Protein AF-A0A7W0J897-F1 (afdb_monomer)

Nearest PDB structures (foldseek):
  2w7y-assembly2_B  TM=5.964E-01  e=3.657E-03  Streptococcus pneumoniae SP3-BS71
  6m3s-assembly1_B  TM=3.929E-01  e=1.971E+00  Xanthomonas campestris
  8grg-assembly1_B  TM=3.268E-01  e=3.260E+00  Homo sapiens
  1x0l-assembly1_B-2  TM=2.141E-01  e=5.128E+00  Thermus thermophilus

Foldseek 3Di:
DQPLVVVLVLQLDQQRCVVVVCSVLGHAAEAEADLVQEVQRLQVLVLSLCSVVVHQEDDDLCSLPVDPVSLVSSLSVLVSHPDHHNYQLVVLVCCLPPNSVHHPYYGHDPLSLLLCQVSNCVPPRGAADDDGLADDDDDDDDDDDDDPPQDPVNSVVSVVVVCVCLDPVNQVCCFLNRNDDHPPPVDQQCDPSGSCVVCVVRPRHSDPPNRHYHDDDDPVNSVSSVVSCVVSNDD

Mean predicted aligned error: 3.57 Å

pLDDT: mean 95.47, std 4.72, range [50.53, 98.69]

Sequence (235 aa):
RSMWRDLHDVLVNPQGWAIYSQPDWGYVKFGHTDPLKSNSGFMTILLMTYGYFQTNDGLTSSDILSNAAFQQWFLEMERTISRFEHSTGPLMDKMITYGPSTYDLITVYESTAIEQAENAVGRYGELRVYYPPSLLWSDHPFCIVNADWVSEDQRKASQIFIDYLTSKPAQELALFKYGYRPVDTSIQLDQAGSPFDKYASTGILADLGKIPEVEIPSGSVLNALREFWSRNVNR

Structure (mmCIF, N/CA/C/O backbone):
data_AF-A0A7W0J897-F1
#
_entry.id   AF-A0A7W0J897-F1
#
loop_
_atom_site.group_PDB
_atom_site.id
_atom_site.type_symbol
_atom_site.label_atom_id
_atom_site.label_alt_id
_atom_site.label_comp_id
_atom_site.label_asym_id
_atom_site.label_entity_id
_atom_site.label_seq_id
_atom_site.pdbx_PDB_ins_code
_atom_site.Cartn_x
_atom_site.Cartn_y
_atom_site.Cartn_z
_atom_site.occupancy
_atom_site.B_iso_or_equiv
_atom_site.auth_seq_id
_atom_site.auth_comp_id
_atom_site.auth_asym_id
_atom_site.auth_atom_id
_atom_site.pdbx_PDB_model_num
ATOM 1 N N . ARG A 1 1 ? 12.348 -16.491 -3.599 1.00 50.53 1 ARG A N 1
ATOM 2 C CA . ARG A 1 1 ? 12.375 -15.430 -4.635 1.00 50.53 1 ARG A CA 1
ATOM 3 C C . ARG A 1 1 ? 11.669 -14.227 -4.025 1.00 50.53 1 ARG A C 1
ATOM 5 O O . ARG A 1 1 ? 10.555 -14.432 -3.559 1.00 50.53 1 ARG A O 1
ATOM 12 N N . SER A 1 2 ? 12.317 -13.069 -3.860 1.00 80.69 2 SER A N 1
ATOM 13 C CA . SER A 1 2 ? 11.668 -11.917 -3.215 1.00 80.69 2 SER A CA 1
ATOM 14 C C . SER A 1 2 ? 11.134 -10.969 -4.285 1.00 80.69 2 SER A C 1
ATOM 16 O O . SER A 1 2 ? 11.908 -10.412 -5.058 1.00 80.69 2 SER A O 1
ATOM 18 N N . MET A 1 3 ? 9.808 -10.794 -4.323 1.00 93.81 3 MET A N 1
ATOM 19 C CA . MET A 1 3 ? 9.118 -9.960 -5.317 1.00 93.81 3 MET A CA 1
ATOM 20 C C . MET A 1 3 ? 9.754 -8.577 -5.481 1.00 93.81 3 MET A C 1
ATOM 22 O O . MET A 1 3 ? 9.892 -8.108 -6.599 1.00 93.81 3 MET A O 1
ATOM 26 N N . TRP A 1 4 ? 10.179 -7.939 -4.390 1.00 96.12 4 TRP A N 1
ATOM 27 C CA . TRP A 1 4 ? 10.816 -6.624 -4.447 1.00 96.12 4 TRP A CA 1
ATOM 28 C C . TRP A 1 4 ? 12.145 -6.626 -5.210 1.00 96.12 4 TRP A C 1
ATOM 30 O O . TRP A 1 4 ? 12.429 -5.675 -5.931 1.00 96.12 4 TRP A O 1
ATOM 40 N N . ARG A 1 5 ? 12.948 -7.693 -5.098 1.00 94.38 5 ARG A N 1
ATOM 41 C CA . ARG A 1 5 ? 14.190 -7.825 -5.876 1.00 94.38 5 ARG A CA 1
ATOM 42 C C . ARG A 1 5 ? 13.885 -8.097 -7.345 1.00 94.38 5 ARG A C 1
ATOM 44 O O . ARG A 1 5 ? 14.463 -7.437 -8.193 1.00 94.38 5 ARG A O 1
ATOM 51 N N . ASP A 1 6 ? 12.927 -8.981 -7.630 1.00 94.00 6 ASP A N 1
ATOM 52 C CA . ASP A 1 6 ? 12.492 -9.229 -9.010 1.00 94.00 6 ASP A CA 1
ATOM 53 C C . ASP A 1 6 ? 11.941 -7.932 -9.652 1.00 94.00 6 ASP A C 1
ATOM 55 O O . ASP A 1 6 ? 12.274 -7.614 -10.789 1.00 94.00 6 ASP A O 1
ATOM 59 N N . LEU A 1 7 ? 11.155 -7.138 -8.912 1.00 95.88 7 LEU A N 1
ATOM 60 C CA . LEU A 1 7 ? 10.639 -5.846 -9.373 1.00 95.88 7 LEU A CA 1
ATOM 61 C C . LEU A 1 7 ? 11.771 -4.836 -9.605 1.00 95.88 7 LEU A C 1
ATOM 63 O O . LEU A 1 7 ? 11.777 -4.169 -10.634 1.00 95.88 7 LEU A O 1
ATOM 67 N N . HIS A 1 8 ? 12.738 -4.743 -8.688 1.00 97.38 8 HIS A N 1
ATOM 68 C CA . HIS A 1 8 ? 13.926 -3.905 -8.865 1.00 97.38 8 HIS A CA 1
ATOM 69 C C . HIS A 1 8 ? 14.658 -4.244 -10.160 1.00 97.38 8 HIS A C 1
ATOM 71 O O . HIS A 1 8 ? 14.881 -3.355 -10.979 1.00 97.38 8 HIS A O 1
ATOM 77 N N . ASP A 1 9 ? 14.981 -5.522 -10.363 1.00 95.69 9 ASP A N 1
ATOM 78 C CA . ASP A 1 9 ? 15.774 -5.978 -11.503 1.00 95.69 9 ASP A CA 1
ATOM 79 C C . ASP A 1 9 ? 15.100 -5.628 -12.832 1.00 95.69 9 ASP A C 1
ATOM 81 O O . ASP A 1 9 ? 15.774 -5.266 -13.793 1.00 95.69 9 ASP A O 1
ATOM 85 N N . VAL A 1 10 ? 13.768 -5.678 -12.878 1.00 95.88 10 VAL A N 1
ATOM 86 C CA . VAL A 1 10 ? 12.983 -5.283 -14.051 1.00 95.88 10 VAL A CA 1
ATOM 87 C C . VAL A 1 10 ? 12.939 -3.762 -14.228 1.00 95.88 10 VAL A C 1
ATOM 89 O O . VAL A 1 10 ? 13.080 -3.281 -15.351 1.00 95.88 10 VAL A O 1
ATOM 92 N N . LEU A 1 11 ? 12.763 -3.000 -13.145 1.00 97.00 11 LEU A N 1
ATOM 93 C CA . LEU A 1 11 ? 12.670 -1.536 -13.192 1.00 97.00 11 LEU A CA 1
ATOM 94 C C . LEU A 1 11 ? 13.976 -0.870 -13.633 1.00 97.00 11 LEU A C 1
ATOM 96 O O . LEU A 1 11 ? 13.942 0.130 -14.347 1.00 97.00 11 LEU A O 1
ATOM 100 N N . VAL A 1 12 ? 15.124 -1.417 -13.226 1.00 97.12 12 VAL A N 1
ATOM 101 C CA . VAL A 1 12 ? 16.444 -0.857 -13.565 1.00 97.12 12 VAL A CA 1
ATOM 102 C C . VAL A 1 12 ? 16.995 -1.384 -14.891 1.00 97.12 12 VAL A C 1
ATOM 104 O O . VAL A 1 12 ? 18.021 -0.898 -15.371 1.00 97.12 12 VAL A O 1
ATOM 107 N N . ASN A 1 13 ? 16.339 -2.374 -15.504 1.00 97.06 13 ASN A N 1
ATOM 108 C CA . ASN A 1 13 ? 16.788 -2.939 -16.767 1.00 97.06 13 ASN A CA 1
ATOM 109 C C . ASN A 1 13 ? 16.422 -2.009 -17.941 1.00 97.06 13 ASN A C 1
ATOM 111 O O . ASN A 1 13 ? 15.237 -1.777 -18.193 1.00 97.06 13 ASN A O 1
ATOM 115 N N . PRO A 1 14 ? 17.402 -1.534 -18.736 1.00 95.56 14 PRO A N 1
ATOM 116 C CA . PRO A 1 14 ? 17.133 -0.647 -19.867 1.00 95.56 14 PRO A CA 1
ATOM 117 C C . PRO A 1 14 ? 16.322 -1.307 -20.994 1.00 95.56 14 PRO A C 1
ATOM 119 O O . PRO A 1 14 ? 15.811 -0.613 -21.866 1.00 95.56 14 PRO A O 1
ATOM 122 N N . GLN A 1 15 ? 16.200 -2.635 -21.008 1.00 96.38 15 GLN A N 1
ATOM 123 C CA . GLN A 1 15 ? 15.339 -3.350 -21.949 1.00 96.38 15 GLN A CA 1
ATOM 124 C C . GLN A 1 15 ? 13.866 -3.365 -21.507 1.00 96.38 15 GLN A C 1
ATOM 126 O O . GLN A 1 15 ? 13.004 -3.665 -22.332 1.00 96.38 15 GLN A O 1
ATOM 131 N N . GLY A 1 16 ? 13.557 -3.041 -20.244 1.00 95.56 16 GLY A N 1
ATOM 132 C CA . GLY A 1 16 ? 12.189 -2.972 -19.726 1.00 95.56 16 GLY A CA 1
ATOM 133 C C . GLY A 1 16 ? 11.365 -4.219 -20.052 1.00 95.56 16 GLY A C 1
ATOM 134 O O . GLY A 1 16 ? 11.826 -5.348 -19.892 1.00 95.56 16 GLY A O 1
ATOM 135 N N . TRP A 1 17 ? 10.160 -4.018 -20.585 1.00 96.69 17 TRP A N 1
ATOM 136 C CA . TRP A 1 17 ? 9.252 -5.093 -20.994 1.00 96.69 17 TRP A CA 1
ATOM 137 C C . TRP A 1 17 ? 9.762 -5.962 -22.162 1.00 96.69 17 TRP A C 1
ATOM 139 O O . TRP A 1 17 ? 9.246 -7.063 -22.377 1.00 96.69 17 TRP A O 1
ATOM 149 N N . ALA A 1 18 ? 10.813 -5.554 -22.886 1.00 96.94 18 ALA A N 1
ATOM 150 C CA . ALA A 1 18 ? 11.380 -6.356 -23.974 1.00 96.94 18 ALA A CA 1
ATOM 151 C C . ALA A 1 18 ? 11.954 -7.698 -23.486 1.00 96.94 18 ALA A C 1
ATOM 153 O O . ALA A 1 18 ? 11.904 -8.682 -24.225 1.00 96.94 18 ALA A O 1
ATOM 154 N N . ILE A 1 19 ? 12.419 -7.781 -22.232 1.00 95.94 19 ILE A N 1
ATOM 155 C CA . ILE A 1 19 ? 12.897 -9.046 -21.641 1.00 95.94 19 ILE A CA 1
ATOM 156 C C . ILE A 1 19 ? 11.774 -10.085 -21.489 1.00 95.94 19 ILE A C 1
ATOM 158 O O . ILE A 1 19 ? 12.044 -11.278 -21.367 1.00 95.94 19 ILE A O 1
ATOM 162 N N . TYR A 1 20 ? 10.517 -9.636 -21.542 1.00 95.06 20 TYR A N 1
ATOM 163 C CA . TYR A 1 20 ? 9.310 -10.458 -21.499 1.00 95.06 20 TYR A CA 1
ATOM 164 C C . TYR A 1 20 ? 8.613 -10.549 -22.860 1.00 95.06 20 TYR A C 1
ATOM 166 O O . TYR A 1 20 ? 7.423 -10.842 -22.930 1.00 95.06 20 TYR A O 1
ATOM 174 N N . SER A 1 21 ? 9.347 -10.326 -23.956 1.00 96.12 21 SER A N 1
ATOM 175 C CA . SER A 1 21 ? 8.811 -10.346 -25.327 1.00 96.12 21 SER A CA 1
ATOM 176 C C . SER A 1 21 ? 7.717 -9.299 -25.586 1.00 96.12 21 SER A C 1
ATOM 178 O O . SER A 1 21 ? 6.877 -9.495 -26.459 1.00 96.12 21 SER A O 1
ATOM 180 N N . GLN A 1 22 ? 7.741 -8.180 -24.851 1.00 96.19 22 GLN A N 1
ATOM 181 C CA . GLN A 1 22 ? 6.828 -7.041 -25.022 1.00 96.19 22 GLN A CA 1
ATOM 182 C C . GLN A 1 22 ? 7.610 -5.733 -25.271 1.00 96.19 22 GLN A C 1
ATOM 184 O O . GLN A 1 22 ? 7.520 -4.793 -24.480 1.00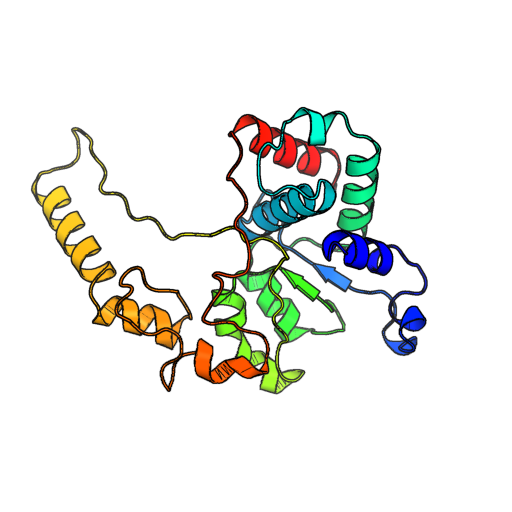 96.19 22 GLN A O 1
ATOM 189 N N . PRO A 1 23 ? 8.431 -5.643 -26.336 1.00 94.62 23 PRO A N 1
ATOM 190 C CA . PRO A 1 23 ? 9.300 -4.482 -26.560 1.00 94.62 23 PRO A CA 1
ATOM 191 C C . PRO A 1 23 ? 8.531 -3.166 -26.750 1.00 94.62 23 PRO A C 1
ATOM 193 O O . PRO A 1 23 ? 9.009 -2.115 -26.327 1.00 94.62 23 PRO A O 1
ATOM 196 N N . ASP A 1 24 ? 7.322 -3.222 -27.313 1.00 94.50 24 ASP A N 1
ATOM 197 C CA . ASP A 1 24 ? 6.510 -2.035 -27.609 1.00 94.50 24 ASP A CA 1
ATOM 198 C C . ASP A 1 24 ? 5.948 -1.348 -26.350 1.00 94.50 24 ASP A C 1
ATOM 200 O O . ASP A 1 24 ? 5.469 -0.218 -26.421 1.00 94.50 24 ASP A O 1
ATOM 204 N N . TRP A 1 25 ? 6.011 -2.000 -25.183 1.00 94.12 25 TRP A N 1
ATOM 205 C CA . TRP A 1 25 ? 5.540 -1.432 -23.912 1.00 94.12 25 TRP A CA 1
ATOM 206 C C . TRP A 1 25 ? 6.584 -0.519 -23.246 1.00 94.12 25 TRP A C 1
ATOM 208 O O . TRP A 1 25 ? 6.251 0.245 -22.334 1.00 94.12 25 TRP A O 1
ATOM 218 N N . GLY A 1 26 ? 7.836 -0.560 -23.717 1.00 94.88 26 GLY A N 1
ATOM 219 C CA . GLY A 1 26 ? 8.934 0.265 -23.220 1.00 94.88 26 GLY A CA 1
ATOM 220 C C . GLY A 1 26 ? 9.423 -0.132 -21.823 1.00 94.88 26 GLY A C 1
ATOM 221 O O . GLY A 1 26 ? 9.438 -1.307 -21.452 1.00 94.88 26 GLY A O 1
ATOM 222 N N . TYR A 1 27 ? 9.866 0.861 -21.049 1.00 95.50 27 TYR A N 1
ATOM 223 C CA . TYR A 1 27 ? 10.290 0.664 -19.661 1.00 95.50 27 TYR A CA 1
ATOM 224 C C . TYR A 1 27 ? 9.108 0.297 -18.760 1.00 95.50 27 TYR A C 1
ATOM 226 O O . TYR A 1 27 ? 7.979 0.735 -18.998 1.00 95.50 27 TYR A O 1
ATOM 234 N N . VAL A 1 28 ? 9.391 -0.459 -17.697 1.00 96.94 28 VAL A N 1
ATOM 235 C CA . VAL A 1 28 ? 8.398 -0.773 -16.666 1.00 96.94 28 VAL A CA 1
ATOM 236 C C . VAL A 1 28 ? 8.191 0.444 -15.771 1.00 96.94 28 VAL A C 1
ATOM 238 O O . VAL A 1 28 ? 9.153 1.025 -15.272 1.00 96.94 28 VAL A O 1
ATOM 241 N N . LYS A 1 29 ? 6.934 0.846 -15.579 1.00 96.75 29 LYS A N 1
ATOM 242 C CA . LYS A 1 29 ? 6.567 2.053 -14.826 1.00 96.75 29 LYS A CA 1
ATOM 243 C C . LYS A 1 29 ? 5.939 1.666 -13.494 1.00 96.75 29 LYS A C 1
ATOM 245 O O . LYS A 1 29 ? 4.780 1.257 -13.440 1.00 96.75 29 LYS A O 1
ATOM 250 N N . PHE A 1 30 ? 6.701 1.818 -12.421 1.00 97.50 30 PHE A N 1
ATOM 251 C CA . PHE A 1 30 ? 6.221 1.636 -11.056 1.00 97.50 30 PHE A CA 1
ATOM 252 C C . PHE A 1 30 ? 5.924 2.984 -10.388 1.00 97.50 30 PHE A C 1
ATOM 254 O O . PHE A 1 30 ? 6.548 3.997 -10.713 1.00 97.50 30 PHE A O 1
ATOM 261 N N . GLY A 1 31 ? 4.976 3.007 -9.453 1.00 97.56 31 GLY A N 1
ATOM 262 C CA . GLY A 1 31 ? 4.683 4.191 -8.655 1.00 97.56 31 GLY A CA 1
ATOM 263 C C . GLY A 1 31 ? 4.171 3.879 -7.253 1.00 97.56 31 GLY A C 1
ATOM 264 O O . GLY A 1 31 ? 3.393 2.957 -7.035 1.00 97.56 31 GLY A O 1
ATOM 265 N N . HIS A 1 32 ? 4.556 4.722 -6.306 1.00 98.38 32 HIS A N 1
ATOM 266 C CA . HIS A 1 32 ? 3.904 4.844 -5.009 1.00 98.38 32 HIS A CA 1
ATOM 267 C C . HIS A 1 32 ? 3.803 6.323 -4.634 1.00 98.38 32 HIS A C 1
ATOM 269 O O . HIS A 1 32 ? 4.350 7.206 -5.300 1.00 98.38 32 HIS A O 1
ATOM 275 N N . THR A 1 33 ? 3.063 6.618 -3.573 1.00 98.38 33 THR A N 1
ATOM 276 C CA . THR A 1 33 ? 2.915 7.988 -3.073 1.00 98.38 33 THR A CA 1
ATOM 277 C C . THR A 1 33 ? 4.180 8.476 -2.368 1.00 98.38 33 THR A C 1
ATOM 279 O O . THR A 1 33 ? 4.951 7.668 -1.860 1.00 98.38 33 THR A O 1
ATOM 282 N N . ASP A 1 34 ? 4.344 9.792 -2.258 1.00 98.06 34 ASP A N 1
ATOM 283 C CA . ASP A 1 34 ? 5.394 10.465 -1.485 1.00 98.06 34 ASP A CA 1
ATOM 284 C C . ASP A 1 34 ? 5.371 9.974 -0.018 1.00 98.06 34 ASP A C 1
ATOM 286 O O . ASP A 1 34 ? 4.399 10.259 0.697 1.00 98.06 34 ASP A O 1
ATOM 290 N N . PRO A 1 35 ? 6.404 9.247 0.453 1.00 97.75 35 PRO A N 1
ATOM 291 C CA . PRO A 1 35 ? 6.452 8.696 1.808 1.00 97.75 35 PRO A CA 1
ATOM 292 C C . PRO A 1 35 ? 6.456 9.745 2.924 1.00 97.75 35 PRO A C 1
ATOM 294 O O . PRO A 1 35 ? 6.194 9.410 4.077 1.00 97.75 35 PRO A O 1
ATOM 297 N N . LEU A 1 36 ? 6.747 11.014 2.617 1.00 97.06 36 LEU A N 1
ATOM 298 C CA . LEU A 1 36 ? 6.711 12.105 3.594 1.00 97.06 36 LEU A CA 1
ATOM 299 C C . LEU A 1 36 ? 5.321 12.730 3.730 1.00 97.06 36 LEU A C 1
ATOM 301 O O . LEU A 1 36 ? 5.079 13.466 4.688 1.00 97.06 36 LEU A O 1
ATOM 305 N N . LYS A 1 37 ? 4.421 12.469 2.777 1.00 97.19 37 LYS A N 1
ATOM 306 C CA . LYS A 1 37 ? 3.082 13.080 2.714 1.00 97.19 37 LYS A CA 1
ATOM 307 C C . LYS A 1 37 ? 1.950 12.065 2.796 1.00 97.19 37 LYS A C 1
ATOM 309 O O . LYS A 1 37 ? 0.840 12.436 3.165 1.00 97.19 37 LYS A O 1
ATOM 314 N N . SER A 1 38 ? 2.217 10.800 2.475 1.00 97.50 38 SER A N 1
ATOM 315 C CA . SER A 1 38 ? 1.211 9.746 2.455 1.00 97.50 38 SER A CA 1
ATOM 316 C C . SER A 1 38 ? 1.697 8.462 3.116 1.00 97.50 38 SER A C 1
ATOM 318 O O . SER A 1 38 ? 2.757 7.926 2.786 1.00 97.50 38 SER A O 1
ATOM 320 N N . ASN A 1 39 ? 0.857 7.929 4.005 1.00 96.56 39 ASN A N 1
ATOM 321 C CA . ASN A 1 39 ? 1.140 6.703 4.740 1.00 96.56 39 ASN A CA 1
ATOM 322 C C . ASN A 1 39 ? 1.317 5.482 3.816 1.00 96.56 39 ASN A C 1
ATOM 324 O O . ASN A 1 39 ? 2.231 4.703 4.049 1.00 96.56 39 ASN A O 1
ATOM 328 N N . SER A 1 40 ? 0.571 5.357 2.706 1.00 97.81 40 SER A N 1
ATOM 329 C CA . SER A 1 40 ? 0.760 4.242 1.755 1.00 97.81 40 SER A CA 1
ATOM 330 C C . SER A 1 40 ? 2.169 4.209 1.160 1.00 97.81 40 SER A C 1
ATOM 332 O O . SER A 1 40 ? 2.727 3.138 0.928 1.00 97.81 40 SER A O 1
ATOM 334 N N . GLY A 1 41 ? 2.766 5.381 0.940 1.00 98.12 41 GLY A N 1
ATOM 335 C CA . GLY A 1 41 ? 4.130 5.514 0.432 1.00 98.12 41 GLY A CA 1
ATOM 336 C C . GLY A 1 41 ? 5.137 5.070 1.475 1.00 98.12 41 GLY A C 1
ATOM 337 O O . GLY A 1 41 ? 6.031 4.283 1.183 1.00 98.12 41 GLY A O 1
ATOM 338 N N . PHE A 1 42 ? 4.934 5.514 2.716 1.00 98.31 42 PHE A N 1
ATOM 339 C CA . PHE A 1 42 ? 5.775 5.122 3.839 1.00 98.31 42 PHE A CA 1
ATOM 340 C C . PHE A 1 42 ? 5.709 3.614 4.126 1.00 98.31 42 PHE A C 1
ATOM 342 O O . PHE A 1 42 ? 6.739 2.959 4.276 1.00 98.31 42 PHE A O 1
ATOM 349 N N . MET A 1 43 ? 4.509 3.034 4.110 1.00 98.44 43 MET A N 1
ATOM 350 C CA . MET A 1 43 ? 4.302 1.590 4.223 1.00 98.44 43 MET A CA 1
ATOM 351 C C . MET A 1 43 ? 4.972 0.823 3.078 1.00 98.44 43 MET A C 1
ATOM 353 O O . MET A 1 43 ? 5.585 -0.214 3.317 1.00 98.44 43 MET A O 1
ATOM 357 N N . THR A 1 44 ? 4.904 1.340 1.845 1.00 98.50 44 THR A N 1
ATOM 358 C CA . THR A 1 44 ? 5.555 0.720 0.679 1.00 98.50 44 THR A CA 1
ATOM 359 C C . THR A 1 44 ? 7.065 0.625 0.880 1.00 98.50 44 THR A C 1
ATOM 361 O O . THR A 1 44 ? 7.623 -0.466 0.769 1.00 98.50 44 THR A O 1
ATOM 364 N N . ILE A 1 45 ? 7.725 1.728 1.248 1.00 98.38 45 ILE A N 1
ATOM 365 C CA . ILE A 1 45 ? 9.181 1.723 1.443 1.00 98.38 45 ILE A CA 1
ATOM 366 C C . ILE A 1 45 ? 9.610 0.875 2.650 1.00 98.38 45 ILE A C 1
ATOM 368 O O . ILE A 1 45 ? 10.699 0.294 2.648 1.00 98.38 45 ILE A O 1
ATOM 372 N N . LEU A 1 46 ? 8.751 0.741 3.666 1.00 98.56 46 LEU A N 1
ATOM 373 C CA . LEU A 1 46 ? 8.988 -0.163 4.790 1.00 98.56 46 LEU A CA 1
ATOM 374 C C . LEU A 1 46 ? 8.905 -1.633 4.352 1.00 98.56 46 LEU A C 1
ATOM 376 O O . LEU A 1 46 ? 9.817 -2.409 4.636 1.00 98.56 46 LEU A O 1
ATOM 380 N N . LEU A 1 47 ? 7.874 -2.008 3.589 1.00 98.25 47 LEU A N 1
ATOM 381 C CA . LEU A 1 47 ? 7.730 -3.355 3.025 1.00 98.25 47 LEU A CA 1
ATOM 382 C C . LEU A 1 47 ? 8.859 -3.706 2.047 1.00 98.25 47 LEU A C 1
ATOM 384 O O . LEU A 1 47 ? 9.344 -4.838 2.051 1.00 98.25 47 LEU A O 1
ATOM 388 N N . MET A 1 48 ? 9.320 -2.741 1.248 1.00 97.94 48 MET A N 1
ATOM 389 C CA . MET A 1 48 ? 10.514 -2.885 0.409 1.00 97.94 48 MET A CA 1
ATOM 390 C C . MET A 1 48 ? 11.760 -3.167 1.251 1.00 97.94 48 MET A C 1
ATOM 392 O O . MET A 1 48 ? 12.550 -4.042 0.899 1.00 97.94 48 MET A O 1
ATOM 3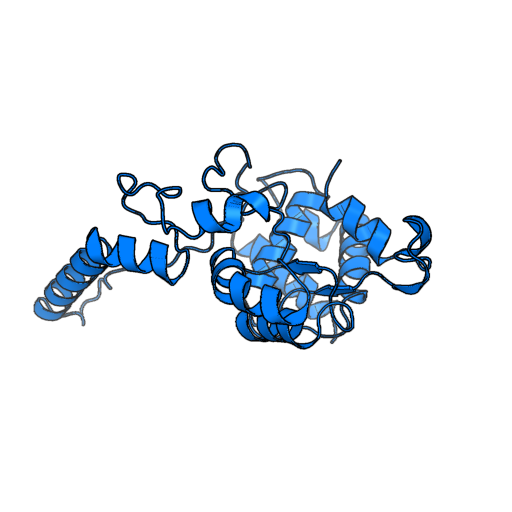96 N N . THR A 1 49 ? 11.921 -2.466 2.378 1.00 98.19 49 THR A N 1
ATOM 397 C CA . THR A 1 49 ? 13.053 -2.648 3.297 1.00 98.19 49 THR A CA 1
ATOM 398 C C . THR A 1 49 ? 13.046 -4.054 3.899 1.00 98.19 49 THR A C 1
ATOM 400 O O . THR A 1 49 ? 14.028 -4.783 3.755 1.00 98.19 49 THR A O 1
ATOM 403 N N . TYR A 1 50 ? 11.920 -4.494 4.468 1.00 98.00 50 TYR A N 1
ATOM 404 C CA . TYR A 1 50 ? 11.748 -5.875 4.937 1.00 98.00 50 TYR A CA 1
ATOM 405 C C . TYR A 1 50 ? 12.012 -6.900 3.825 1.00 98.00 50 TYR A C 1
ATOM 407 O O . TYR A 1 50 ? 12.759 -7.862 4.006 1.00 98.00 50 TYR A O 1
ATOM 415 N N . GLY A 1 51 ? 11.482 -6.644 2.628 1.00 96.94 51 GLY A N 1
ATOM 416 C CA . GLY A 1 51 ? 11.669 -7.478 1.447 1.00 96.94 51 GLY A CA 1
ATOM 417 C C . GLY A 1 51 ? 13.113 -7.600 0.961 1.00 96.94 51 GLY A C 1
ATOM 418 O O . GLY A 1 51 ? 13.509 -8.657 0.454 1.00 96.94 51 GLY A O 1
ATOM 419 N N . TYR A 1 52 ? 13.909 -6.541 1.116 1.00 97.56 52 TYR A N 1
ATOM 420 C CA . TYR A 1 52 ? 15.338 -6.571 0.839 1.00 97.56 52 TYR A CA 1
ATOM 421 C C . TYR A 1 52 ? 16.062 -7.450 1.860 1.00 97.56 52 TYR A C 1
ATOM 423 O O . TYR A 1 52 ? 16.793 -8.361 1.464 1.00 97.56 52 TYR A O 1
ATOM 431 N N . PHE A 1 53 ? 15.832 -7.228 3.154 1.00 97.19 53 PHE A N 1
ATOM 432 C CA . PHE A 1 53 ? 16.489 -7.986 4.224 1.00 97.19 53 PHE A CA 1
ATOM 433 C C . PHE A 1 53 ? 15.952 -9.412 4.398 1.00 97.19 53 PHE A C 1
ATOM 435 O O . PHE A 1 53 ? 16.584 -10.210 5.081 1.00 97.19 53 PHE A O 1
ATOM 442 N N . GLN A 1 54 ? 14.841 -9.752 3.733 1.00 95.75 54 GLN A N 1
ATOM 443 C CA . GLN A 1 54 ? 14.185 -11.062 3.812 1.00 95.75 54 GLN A CA 1
ATOM 444 C C . GLN A 1 54 ? 13.835 -11.451 5.256 1.00 95.75 54 GLN A C 1
ATOM 446 O O . GLN A 1 54 ? 13.935 -12.613 5.642 1.00 95.75 54 GLN A O 1
ATOM 451 N N . THR A 1 55 ? 13.411 -10.460 6.036 1.00 95.94 55 THR A N 1
ATOM 452 C CA . THR A 1 55 ? 12.906 -10.611 7.403 1.00 95.94 55 THR A CA 1
ATOM 453 C C . THR A 1 55 ? 11.520 -9.980 7.501 1.00 95.94 55 THR A C 1
ATOM 455 O O . THR A 1 55 ? 11.136 -9.201 6.630 1.00 95.94 55 THR A O 1
ATOM 458 N N . ASN A 1 56 ? 10.780 -10.316 8.555 1.00 97.12 56 ASN A N 1
ATOM 459 C CA . ASN A 1 56 ? 9.514 -9.675 8.914 1.00 97.12 56 ASN A CA 1
ATOM 460 C C . ASN A 1 56 ? 9.614 -8.896 10.232 1.00 97.12 56 ASN A C 1
ATOM 462 O O . ASN A 1 56 ? 8.683 -8.189 10.588 1.00 97.12 56 ASN A O 1
ATOM 466 N N . ASP A 1 57 ? 10.731 -8.989 10.947 1.00 97.94 57 ASP A N 1
ATOM 467 C CA . ASP A 1 57 ? 10.955 -8.328 12.230 1.00 97.94 57 ASP A CA 1
ATOM 468 C C . ASP A 1 57 ? 12.416 -7.877 12.368 1.00 97.94 57 ASP A C 1
ATOM 470 O O . ASP A 1 57 ? 13.252 -8.103 11.482 1.00 97.94 57 ASP A O 1
ATOM 474 N N . GLY A 1 58 ? 12.711 -7.168 13.458 1.00 97.69 58 GLY A N 1
ATOM 475 C CA . GLY A 1 58 ? 14.087 -6.919 13.883 1.00 97.69 58 GLY A CA 1
ATOM 476 C C . GLY A 1 58 ? 14.884 -5.951 13.004 1.00 97.69 58 GLY A C 1
ATOM 477 O O . GLY A 1 58 ? 16.110 -5.917 13.109 1.00 97.69 58 GLY A O 1
ATOM 478 N N . LEU A 1 59 ? 14.224 -5.148 12.159 1.00 98.06 59 LEU A N 1
ATOM 479 C CA . LEU A 1 59 ? 14.893 -4.075 11.420 1.00 98.06 59 LEU A CA 1
ATOM 480 C C . LEU A 1 59 ? 15.520 -3.066 12.381 1.00 98.06 59 LEU A C 1
ATOM 482 O O . LEU A 1 59 ? 14.883 -2.584 13.320 1.00 98.06 59 LEU A O 1
ATOM 486 N N . THR A 1 60 ? 16.755 -2.675 12.090 1.00 98.50 60 THR A N 1
ATOM 487 C CA . THR A 1 60 ? 17.491 -1.675 12.859 1.00 98.50 60 THR A CA 1
ATOM 488 C C . THR A 1 60 ? 17.782 -0.433 12.021 1.00 98.50 60 THR A C 1
ATOM 490 O O . THR A 1 60 ? 17.830 -0.465 10.792 1.00 98.50 60 THR A O 1
ATOM 493 N N . SER A 1 61 ? 18.063 0.698 12.676 1.00 98.38 61 SER A N 1
ATOM 494 C CA . SER A 1 61 ? 18.506 1.903 11.963 1.00 98.38 61 SER A CA 1
ATOM 495 C C . SER A 1 61 ? 19.833 1.677 11.226 1.00 98.38 61 SER A C 1
ATOM 497 O O . SER A 1 61 ? 20.082 2.329 10.216 1.00 98.38 61 SER A O 1
ATOM 499 N N . SER A 1 62 ? 20.681 0.752 11.696 1.00 98.06 62 SER A N 1
ATOM 500 C CA . SER A 1 62 ? 21.951 0.429 11.034 1.00 98.06 62 SER A CA 1
ATOM 501 C C . SER A 1 62 ? 21.739 -0.276 9.696 1.00 98.06 62 SER A C 1
ATOM 503 O O . SER A 1 62 ? 22.498 -0.027 8.760 1.00 98.06 62 SER A O 1
ATOM 505 N N . ASP A 1 63 ? 20.699 -1.103 9.575 1.00 98.38 63 ASP A N 1
ATOM 506 C CA . ASP A 1 63 ? 20.351 -1.753 8.308 1.00 98.38 63 ASP A CA 1
ATOM 507 C C . ASP A 1 63 ? 20.063 -0.715 7.219 1.00 98.38 63 ASP A C 1
ATOM 509 O O . ASP A 1 63 ? 20.491 -0.863 6.079 1.00 98.38 63 ASP A O 1
ATOM 513 N N . ILE A 1 64 ? 19.427 0.396 7.591 1.00 98.31 64 ILE A N 1
ATOM 514 C CA . ILE A 1 64 ? 19.096 1.492 6.677 1.00 98.31 64 ILE A CA 1
ATOM 515 C C . ILE A 1 64 ? 20.307 2.404 6.432 1.00 98.31 64 ILE A C 1
ATOM 517 O O . ILE A 1 64 ? 20.598 2.774 5.296 1.00 98.31 64 ILE A O 1
ATOM 521 N N . LEU A 1 65 ? 21.014 2.803 7.494 1.00 98.00 65 LEU A N 1
ATOM 522 C CA . LEU A 1 65 ? 22.006 3.886 7.441 1.00 98.00 65 LEU A CA 1
ATOM 523 C C . LEU A 1 65 ? 23.430 3.423 7.112 1.00 98.00 65 LEU A C 1
ATOM 525 O O . LEU A 1 65 ? 24.224 4.231 6.630 1.00 98.00 65 LEU A O 1
ATOM 529 N N . SER A 1 66 ? 23.751 2.149 7.338 1.00 98.00 66 SER A N 1
ATOM 530 C CA . SER A 1 66 ? 25.120 1.626 7.214 1.00 98.00 66 SER A CA 1
ATOM 531 C C . SER A 1 66 ? 25.282 0.600 6.088 1.00 98.00 66 SER A C 1
ATOM 533 O O . SER A 1 66 ? 26.408 0.276 5.713 1.00 98.00 66 SER A O 1
ATOM 535 N N . ASN A 1 67 ? 24.189 0.062 5.537 1.00 98.44 67 ASN A N 1
ATOM 536 C CA . ASN A 1 67 ? 24.248 -0.960 4.494 1.00 98.44 67 ASN A CA 1
ATOM 537 C C . ASN A 1 67 ? 24.268 -0.332 3.090 1.00 98.44 67 ASN A C 1
ATOM 539 O O . ASN A 1 67 ? 23.226 -0.033 2.510 1.00 98.44 67 ASN A O 1
ATOM 543 N N . ALA A 1 68 ? 25.464 -0.171 2.519 1.00 98.50 68 ALA A N 1
ATOM 544 C CA . ALA A 1 68 ? 25.638 0.452 1.204 1.00 98.50 68 ALA A CA 1
ATOM 545 C C . ALA A 1 68 ? 24.892 -0.279 0.070 1.00 98.50 68 ALA A C 1
ATOM 547 O O . ALA A 1 68 ? 24.361 0.370 -0.828 1.00 98.50 68 ALA A O 1
ATOM 548 N N . ALA A 1 69 ? 24.810 -1.614 0.120 1.00 98.44 69 ALA A N 1
ATOM 549 C CA . ALA A 1 69 ? 24.117 -2.396 -0.903 1.00 98.44 69 ALA A CA 1
ATOM 550 C C . ALA A 1 69 ? 22.597 -2.173 -0.857 1.00 98.44 69 ALA A C 1
ATOM 552 O O . ALA A 1 69 ? 21.969 -2.014 -1.901 1.00 98.44 69 ALA A O 1
ATOM 553 N N . PHE A 1 70 ? 22.016 -2.096 0.347 1.00 98.44 70 PHE A N 1
ATOM 554 C CA . PHE A 1 70 ? 20.611 -1.722 0.524 1.00 98.44 70 PHE A CA 1
ATOM 555 C C . PHE A 1 70 ? 20.350 -0.308 0.011 1.00 98.44 70 PHE A C 1
ATOM 557 O O . PHE A 1 70 ? 19.427 -0.104 -0.769 1.00 98.44 70 PHE A O 1
ATOM 564 N N . GLN A 1 71 ? 21.177 0.660 0.416 1.00 98.69 71 GLN A N 1
ATOM 565 C CA . GLN A 1 71 ? 21.006 2.055 0.012 1.00 98.69 71 GLN A CA 1
ATOM 566 C C . GLN A 1 71 ? 21.074 2.213 -1.505 1.00 98.69 71 GLN A C 1
ATOM 568 O O . GLN A 1 71 ? 20.254 2.921 -2.082 1.00 98.69 71 GLN A O 1
ATOM 573 N N . GLN A 1 72 ? 22.024 1.538 -2.154 1.00 98.50 72 GLN A N 1
ATOM 574 C CA . GLN A 1 72 ? 22.124 1.531 -3.606 1.00 98.50 72 GLN A CA 1
ATOM 575 C C . GLN A 1 72 ? 20.861 0.942 -4.245 1.00 98.50 72 GLN A C 1
ATOM 577 O O . GLN A 1 72 ? 20.217 1.635 -5.027 1.00 98.50 72 GLN A O 1
ATOM 582 N N . TRP A 1 73 ? 20.480 -0.281 -3.863 1.00 98.44 73 TRP A N 1
ATOM 583 C CA . TRP A 1 73 ? 19.294 -0.975 -4.381 1.00 98.44 73 TRP A CA 1
ATOM 584 C C . TRP A 1 73 ? 18.011 -0.149 -4.210 1.00 98.44 73 TRP A C 1
ATOM 586 O O . TRP A 1 73 ? 17.212 0.006 -5.132 1.00 98.44 73 TRP A O 1
ATOM 596 N N . PHE A 1 74 ? 17.834 0.438 -3.027 1.00 98.50 74 PHE A N 1
ATOM 597 C CA . PHE A 1 74 ? 16.671 1.250 -2.703 1.00 98.50 74 PHE A CA 1
ATOM 598 C C . PHE A 1 74 ? 16.623 2.508 -3.578 1.00 98.50 74 PHE A C 1
ATOM 600 O O . PHE A 1 74 ? 15.604 2.805 -4.193 1.00 98.50 74 PHE A O 1
ATOM 607 N N . LEU A 1 75 ? 17.739 3.236 -3.690 1.00 98.38 75 LEU A N 1
ATOM 608 C CA . LEU A 1 75 ? 17.795 4.460 -4.492 1.00 98.38 75 LEU A CA 1
ATOM 609 C C . LEU A 1 75 ? 17.692 4.191 -5.993 1.00 98.38 75 LEU A C 1
ATOM 611 O O . LEU A 1 75 ? 17.168 5.033 -6.717 1.00 98.38 75 LEU A O 1
ATOM 615 N N . GLU A 1 76 ? 18.186 3.054 -6.478 1.00 98.00 76 GLU A N 1
ATOM 616 C CA . GLU A 1 76 ? 17.986 2.617 -7.861 1.00 98.00 76 GLU A CA 1
ATOM 617 C C . GLU A 1 76 ? 16.495 2.414 -8.163 1.00 98.00 76 GLU A C 1
ATOM 619 O O . GLU A 1 76 ? 16.009 2.960 -9.156 1.00 98.00 76 GLU A O 1
ATOM 624 N N . MET A 1 77 ? 15.748 1.760 -7.264 1.00 96.88 77 MET A N 1
ATOM 625 C CA . MET A 1 77 ? 14.293 1.620 -7.383 1.00 96.88 77 MET A CA 1
ATOM 626 C C . MET A 1 77 ? 13.574 2.979 -7.332 1.00 96.88 77 MET A C 1
ATOM 628 O O . MET A 1 77 ? 12.828 3.305 -8.256 1.00 96.88 77 MET A O 1
ATOM 632 N N . GLU A 1 78 ? 13.836 3.819 -6.324 1.00 97.81 78 GLU A N 1
ATOM 633 C CA . GLU A 1 78 ? 13.181 5.134 -6.177 1.00 97.81 78 GLU A CA 1
ATOM 634 C C . GLU A 1 78 ? 13.437 6.064 -7.375 1.00 97.81 78 GLU A C 1
ATOM 636 O O . GLU A 1 78 ? 12.563 6.826 -7.793 1.00 97.81 78 GLU A O 1
ATOM 641 N N . ARG A 1 79 ? 14.628 5.997 -7.989 1.00 96.44 79 ARG A N 1
ATOM 642 C CA . ARG A 1 79 ? 14.975 6.810 -9.170 1.00 96.44 79 ARG A CA 1
ATOM 643 C C . ARG A 1 79 ? 14.144 6.470 -10.404 1.00 96.44 79 ARG A C 1
ATOM 645 O O . ARG A 1 79 ? 14.053 7.319 -11.300 1.00 96.44 79 ARG A O 1
ATOM 652 N N . THR A 1 80 ? 13.534 5.287 -10.456 1.00 95.94 80 THR A N 1
ATOM 653 C CA . THR A 1 80 ? 12.647 4.889 -11.561 1.00 95.94 80 THR A CA 1
ATOM 654 C C . THR A 1 80 ? 11.302 5.625 -11.520 1.00 95.94 80 THR A C 1
ATOM 656 O O . THR A 1 80 ? 10.671 5.829 -12.557 1.00 95.94 80 THR A O 1
ATOM 659 N N . ILE A 1 81 ? 10.897 6.132 -10.350 1.00 95.94 81 ILE A N 1
ATOM 660 C CA . ILE A 1 81 ? 9.606 6.796 -10.148 1.00 95.94 81 ILE A CA 1
ATOM 661 C C . ILE A 1 81 ? 9.708 8.264 -10.557 1.00 95.94 81 ILE A C 1
ATOM 663 O O . ILE A 1 81 ? 10.337 9.084 -9.887 1.00 95.94 81 ILE A O 1
ATOM 667 N N . SER A 1 82 ? 9.081 8.626 -11.676 1.00 88.94 82 SER A N 1
ATOM 668 C CA . SER A 1 82 ? 9.208 9.975 -12.252 1.00 88.94 82 SER A CA 1
ATOM 669 C C . SER A 1 82 ? 8.573 11.069 -11.391 1.00 88.94 82 SER A C 1
ATOM 671 O O . SER A 1 82 ? 9.094 12.181 -11.331 1.00 88.94 82 SER A O 1
ATOM 673 N N . ARG A 1 83 ? 7.455 10.766 -10.724 1.00 93.25 83 ARG A N 1
ATOM 674 C CA . ARG A 1 83 ? 6.736 11.706 -9.863 1.00 93.25 83 ARG A CA 1
ATOM 675 C C . ARG A 1 83 ? 6.021 10.966 -8.741 1.00 93.25 83 ARG A C 1
ATOM 677 O O . ARG A 1 83 ? 5.324 9.987 -8.999 1.00 93.25 83 ARG A O 1
ATOM 684 N N . PHE A 1 84 ? 6.146 11.499 -7.532 1.00 96.19 84 PHE A N 1
ATOM 685 C CA . PHE A 1 84 ? 5.418 11.024 -6.364 1.00 96.19 84 PHE A CA 1
ATOM 686 C C . PHE A 1 84 ? 4.115 11.802 -6.181 1.00 96.19 84 PHE A C 1
ATOM 688 O O . PHE A 1 84 ? 4.104 13.036 -6.133 1.00 96.19 84 P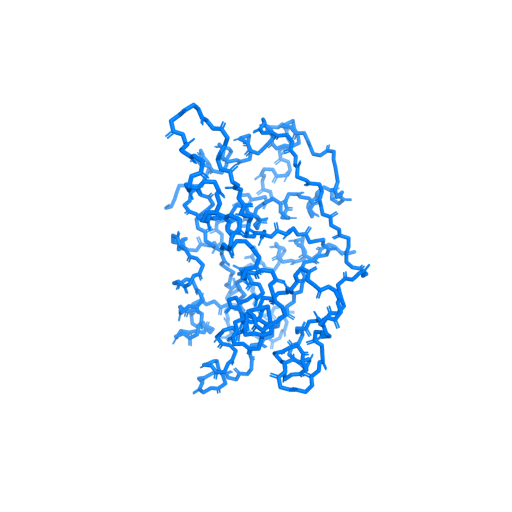HE A O 1
ATOM 695 N N . GLU A 1 85 ? 3.011 11.078 -6.041 1.00 96.94 85 GLU A N 1
ATOM 696 C CA . GLU A 1 85 ? 1.722 11.666 -5.676 1.00 96.94 85 GLU A CA 1
ATOM 697 C C . GLU A 1 85 ? 1.627 11.870 -4.166 1.00 96.94 85 GLU A C 1
ATOM 699 O O . GLU A 1 85 ? 2.152 11.082 -3.385 1.00 96.94 85 GLU A O 1
ATOM 704 N N . HIS A 1 86 ? 0.947 12.926 -3.725 1.00 96.06 86 HIS A N 1
ATOM 705 C CA . HIS A 1 86 ? 0.896 13.277 -2.299 1.00 96.06 86 HIS A CA 1
ATOM 706 C C . HIS A 1 86 ? -0.130 12.469 -1.497 1.00 96.06 86 HIS A C 1
ATOM 708 O O . HIS A 1 86 ? -0.135 12.550 -0.272 1.00 96.06 86 HIS A O 1
ATOM 714 N N . SER A 1 87 ? -0.990 11.695 -2.160 1.00 97.00 87 SER A N 1
ATOM 715 C CA . SER A 1 87 ? -1.954 10.805 -1.515 1.00 97.00 87 SER A CA 1
ATOM 716 C C . SER A 1 87 ? -2.373 9.655 -2.434 1.00 97.00 87 SER A C 1
ATOM 718 O O . SER A 1 87 ? -2.195 9.710 -3.653 1.00 97.00 87 SER A O 1
ATOM 720 N N . THR A 1 88 ? -2.906 8.592 -1.829 1.00 97.75 88 THR A N 1
ATOM 721 C CA . THR A 1 88 ? -3.202 7.308 -2.487 1.00 97.75 88 THR A CA 1
ATOM 722 C C . THR A 1 88 ? -4.323 7.418 -3.518 1.00 97.75 88 THR A C 1
ATOM 724 O O . THR A 1 88 ? -4.208 6.848 -4.597 1.00 97.75 88 THR A O 1
ATOM 727 N N . GLY A 1 89 ? -5.376 8.188 -3.219 1.00 97.06 89 GLY A N 1
ATOM 728 C CA . GLY A 1 89 ? -6.501 8.417 -4.136 1.00 97.06 89 GLY A CA 1
ATOM 729 C C . GLY A 1 89 ? -6.056 9.007 -5.481 1.00 97.06 89 GLY A C 1
ATOM 730 O O . GLY A 1 89 ? -6.232 8.347 -6.497 1.00 97.06 89 GLY A O 1
ATOM 731 N N . PRO A 1 90 ? -5.374 10.168 -5.511 1.00 96.88 90 PRO A N 1
ATOM 732 C CA . PRO A 1 90 ? -4.828 10.746 -6.740 1.00 96.88 90 PRO A CA 1
ATOM 733 C C . PRO A 1 90 ? -3.859 9.838 -7.508 1.00 96.88 90 PRO A C 1
ATOM 735 O O . PRO A 1 90 ? -3.845 9.877 -8.739 1.00 96.88 90 PRO A O 1
ATOM 738 N N . LEU A 1 91 ? -3.054 9.018 -6.815 1.00 98.19 91 LEU A N 1
ATOM 739 C CA . LEU A 1 91 ? -2.225 8.001 -7.474 1.00 98.19 91 LEU A CA 1
ATOM 740 C C . LEU A 1 91 ? -3.096 6.978 -8.209 1.00 98.19 91 LEU A C 1
ATOM 742 O O . LEU A 1 91 ? -2.868 6.708 -9.389 1.00 98.19 91 LEU A O 1
ATOM 746 N N . MET A 1 92 ? -4.111 6.451 -7.525 1.00 97.31 92 MET A N 1
ATOM 747 C CA . MET A 1 92 ? -5.039 5.485 -8.098 1.00 97.31 92 MET A CA 1
ATOM 748 C C . MET A 1 92 ? -5.849 6.093 -9.249 1.00 97.3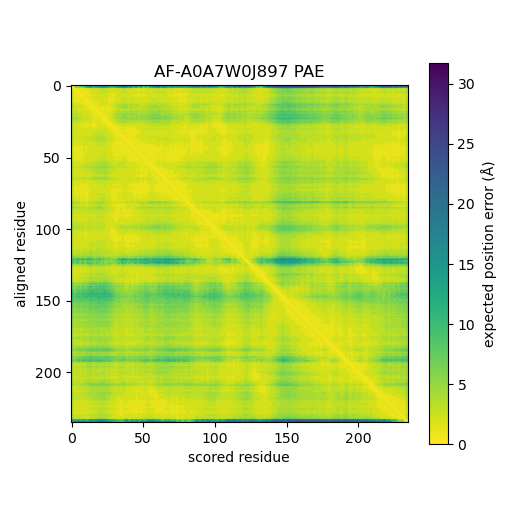1 92 MET A C 1
ATOM 750 O O . MET A 1 92 ? -5.939 5.492 -10.315 1.00 97.31 92 MET A O 1
ATOM 754 N N . ASP A 1 93 ? -6.350 7.319 -9.100 1.00 95.62 93 ASP A N 1
ATOM 755 C CA . ASP A 1 93 ? -7.078 8.031 -10.154 1.00 95.62 93 ASP A CA 1
ATOM 756 C C . ASP A 1 93 ? -6.227 8.194 -11.418 1.00 95.62 93 ASP A C 1
ATOM 758 O O . ASP A 1 93 ? -6.731 8.050 -12.534 1.00 95.62 93 ASP A O 1
ATOM 762 N N . LYS A 1 94 ? -4.921 8.453 -11.272 1.00 95.69 94 LYS A N 1
ATOM 763 C CA . LYS A 1 94 ? -3.989 8.525 -12.406 1.00 95.69 94 LYS A CA 1
ATOM 764 C C . LYS A 1 94 ? -3.760 7.167 -13.055 1.00 95.69 94 LYS A C 1
ATOM 766 O O . LYS A 1 94 ? -3.764 7.101 -14.282 1.00 95.69 94 LYS A O 1
ATOM 771 N N . MET A 1 95 ? -3.613 6.102 -12.268 1.00 95.50 95 MET A N 1
ATOM 772 C CA . MET A 1 95 ? -3.559 4.733 -12.795 1.00 95.50 95 MET A CA 1
ATOM 773 C C . MET A 1 95 ? -4.818 4.406 -13.602 1.00 95.50 95 MET A C 1
ATOM 775 O O . MET A 1 95 ? -4.712 3.936 -14.727 1.00 95.50 95 MET A O 1
ATOM 779 N N . ILE A 1 96 ? -6.007 4.737 -13.095 1.00 95.31 96 ILE A N 1
ATOM 780 C CA . ILE A 1 96 ? -7.266 4.520 -13.820 1.00 95.31 96 ILE A CA 1
ATOM 781 C C . ILE A 1 96 ? -7.391 5.420 -15.050 1.00 95.31 96 ILE A C 1
ATOM 783 O O . ILE A 1 96 ? -7.932 5.001 -16.069 1.00 95.31 96 ILE A O 1
ATOM 787 N N . THR A 1 97 ? -6.921 6.664 -14.977 1.00 94.56 97 THR A N 1
ATOM 788 C CA . THR A 1 97 ? -7.111 7.648 -16.051 1.00 94.56 97 THR A CA 1
ATOM 789 C C . THR A 1 97 ? -6.158 7.438 -17.217 1.00 94.56 97 THR A C 1
ATOM 791 O O . THR A 1 97 ? -6.577 7.608 -18.360 1.00 94.56 97 THR A O 1
ATOM 794 N N . TYR A 1 98 ? -4.900 7.103 -16.927 1.00 93.62 98 TYR A N 1
ATOM 795 C CA . TYR A 1 98 ? -3.819 7.036 -17.910 1.00 93.62 98 TYR A CA 1
ATOM 796 C C . TYR A 1 98 ? -3.318 5.608 -18.155 1.00 93.62 98 TYR A C 1
ATOM 798 O O . TYR A 1 98 ? -2.771 5.322 -19.221 1.00 93.62 98 TYR A O 1
ATOM 806 N N . GLY A 1 99 ? -3.497 4.702 -17.190 1.00 92.12 99 GLY A N 1
ATOM 807 C CA . GLY A 1 99 ? -3.106 3.302 -17.317 1.00 92.12 99 GLY A CA 1
ATOM 808 C C . GLY A 1 99 ? -1.642 3.137 -17.748 1.00 92.12 99 GLY A C 1
ATOM 809 O O . GLY A 1 99 ? -0.780 3.902 -17.288 1.00 92.12 99 GLY A O 1
ATOM 810 N N . PRO A 1 100 ? -1.358 2.216 -18.690 1.00 91.50 100 PRO A N 1
ATOM 811 C CA . PRO A 1 100 ? -0.001 1.904 -19.144 1.00 91.50 100 PRO A CA 1
ATOM 812 C C . PRO A 1 100 ? 0.780 3.069 -19.767 1.00 91.50 100 PRO A C 1
ATOM 814 O O . PRO A 1 100 ? 1.979 2.933 -20.001 1.00 91.50 100 PRO A O 1
ATOM 817 N N . SER A 1 101 ? 0.174 4.231 -20.051 1.00 91.75 101 SER A N 1
ATOM 818 C CA . SER A 1 101 ? 0.968 5.402 -20.458 1.00 91.75 101 SER A CA 1
ATOM 819 C C . SER A 1 101 ? 1.717 6.048 -19.289 1.00 91.75 101 SER A C 1
ATOM 821 O O . SER A 1 101 ? 2.668 6.793 -19.512 1.00 91.75 101 SER A O 1
ATOM 823 N N . THR A 1 102 ? 1.295 5.794 -18.048 1.00 93.25 102 THR A N 1
ATOM 824 C CA . THR A 1 102 ? 1.887 6.395 -16.842 1.00 93.25 102 THR A CA 1
ATOM 825 C C . THR A 1 102 ? 2.362 5.349 -15.843 1.00 93.25 102 THR A C 1
ATOM 827 O O . THR A 1 102 ? 3.445 5.516 -15.290 1.00 93.25 102 THR A O 1
ATOM 830 N N . TYR A 1 103 ? 1.607 4.271 -15.645 1.00 95.69 103 TYR A N 1
ATOM 831 C CA . TYR A 1 103 ? 1.913 3.239 -14.661 1.00 95.69 103 TYR A CA 1
ATOM 832 C C . TYR A 1 103 ? 1.580 1.853 -15.213 1.00 95.69 103 TYR A C 1
ATOM 834 O O . TYR A 1 103 ? 0.531 1.653 -15.817 1.00 95.69 103 TYR A O 1
ATOM 842 N N . ASP A 1 104 ? 2.464 0.894 -14.962 1.00 95.75 104 ASP A N 1
ATOM 843 C CA . ASP A 1 104 ? 2.184 -0.531 -15.135 1.00 95.75 104 ASP A CA 1
ATOM 844 C C . ASP A 1 104 ? 1.824 -1.162 -13.782 1.00 95.75 104 ASP A C 1
ATOM 846 O O . ASP A 1 104 ? 0.941 -2.013 -13.706 1.00 95.75 104 ASP A O 1
ATOM 850 N N . LEU A 1 105 ? 2.484 -0.718 -12.703 1.00 96.44 105 LEU A N 1
ATOM 851 C CA . LEU A 1 105 ? 2.228 -1.161 -11.335 1.00 96.44 105 LEU A CA 1
ATOM 852 C C . LEU A 1 105 ? 2.216 0.033 -10.380 1.00 96.44 105 LEU A C 1
ATOM 854 O O . LEU A 1 105 ? 3.063 0.921 -10.476 1.00 96.44 105 LEU A O 1
ATOM 858 N N . ILE A 1 106 ? 1.308 0.013 -9.408 1.00 98.06 106 ILE A N 1
ATOM 859 C CA . ILE A 1 106 ? 1.333 0.940 -8.275 1.00 98.06 106 ILE A CA 1
ATOM 860 C C . ILE A 1 106 ? 1.080 0.208 -6.962 1.00 98.06 106 ILE A C 1
ATOM 862 O O . ILE A 1 106 ? 0.449 -0.849 -6.954 1.00 98.06 106 ILE A O 1
ATOM 866 N N . THR A 1 107 ? 1.537 0.780 -5.850 1.00 98.06 107 THR A N 1
ATOM 867 C CA . THR A 1 107 ? 1.140 0.334 -4.508 1.00 98.06 107 THR A CA 1
ATOM 868 C C . THR A 1 107 ? 0.096 1.278 -3.919 1.00 98.06 107 THR A C 1
ATOM 870 O O . THR A 1 107 ? 0.277 2.496 -3.843 1.00 98.06 107 THR A O 1
ATOM 873 N N . VAL A 1 108 ? -1.026 0.701 -3.496 1.00 98.19 108 VAL A N 1
ATOM 874 C CA . VAL A 1 108 ? -2.156 1.391 -2.863 1.00 98.19 108 VAL A CA 1
ATOM 875 C C . VAL A 1 108 ? -2.743 0.510 -1.761 1.00 98.19 108 VAL A C 1
ATOM 877 O O . VAL A 1 108 ? -2.369 -0.654 -1.628 1.00 98.19 108 VAL A O 1
ATOM 880 N N . TYR A 1 109 ? -3.670 1.050 -0.972 1.00 98.06 109 TYR A N 1
ATOM 881 C CA . TYR A 1 109 ? -4.461 0.235 -0.052 1.00 98.06 109 TYR A CA 1
ATOM 882 C C . TYR A 1 109 ? -5.396 -0.715 -0.813 1.00 98.06 109 TYR A C 1
ATOM 884 O O . TYR A 1 109 ? -5.884 -0.380 -1.894 1.00 98.06 109 TYR A O 1
ATOM 892 N N . GLU A 1 110 ? -5.706 -1.862 -0.206 1.00 97.69 110 GLU A N 1
ATOM 893 C CA . GLU A 1 110 ? -6.688 -2.828 -0.723 1.00 97.69 110 GLU A CA 1
ATOM 894 C C . GLU A 1 110 ? -8.046 -2.165 -0.993 1.00 97.69 110 GLU A C 1
ATOM 896 O O . GLU A 1 110 ? -8.593 -2.298 -2.087 1.00 97.69 110 GLU A O 1
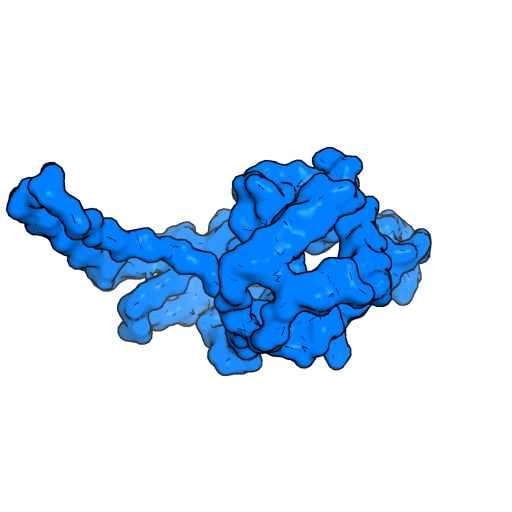ATOM 901 N N . SER A 1 111 ? -8.548 -1.379 -0.035 1.00 96.81 111 SER A N 1
ATOM 902 C CA . SER A 1 111 ? -9.817 -0.658 -0.172 1.00 96.81 111 SER A CA 1
ATOM 903 C C . SER A 1 111 ? -9.807 0.328 -1.342 1.00 96.81 111 SER A C 1
ATOM 905 O O . SER A 1 111 ? -10.790 0.425 -2.067 1.00 96.81 111 SER A O 1
ATOM 907 N N . THR A 1 112 ? -8.682 1.005 -1.596 1.00 97.19 112 THR A N 1
ATOM 908 C CA . THR A 1 112 ? -8.536 1.926 -2.735 1.00 97.19 112 THR A CA 1
ATOM 909 C C . THR A 1 112 ? -8.556 1.188 -4.076 1.00 97.19 112 THR A C 1
ATOM 911 O O . THR A 1 112 ? -9.158 1.671 -5.034 1.00 97.19 112 THR A O 1
ATOM 914 N N . ALA A 1 113 ? -7.935 0.006 -4.162 1.00 96.94 113 ALA A N 1
ATOM 915 C CA . ALA A 1 113 ? -8.025 -0.828 -5.360 1.00 96.94 113 ALA A CA 1
ATOM 916 C C . ALA A 1 113 ? -9.459 -1.345 -5.581 1.00 96.94 113 ALA A C 1
ATOM 918 O O . ALA A 1 113 ? -9.954 -1.298 -6.706 1.00 96.94 113 ALA A O 1
ATOM 919 N N . ILE A 1 114 ? -10.140 -1.778 -4.512 1.00 96.56 114 ILE A N 1
ATOM 920 C CA . ILE A 1 114 ? -11.545 -2.217 -4.540 1.00 96.56 114 ILE A CA 1
ATOM 921 C C . ILE A 1 114 ? -12.474 -1.093 -5.015 1.00 96.56 114 ILE A C 1
ATOM 923 O O . ILE A 1 114 ? -13.295 -1.317 -5.905 1.00 96.56 114 ILE A O 1
ATOM 927 N N . GLU A 1 115 ? -12.330 0.109 -4.453 1.00 95.25 115 GLU A N 1
ATOM 928 C CA . GLU A 1 115 ? -13.141 1.286 -4.788 1.00 95.25 115 GLU A CA 1
ATOM 929 C C . GLU A 1 115 ? -13.072 1.621 -6.286 1.00 95.25 115 GLU A C 1
ATOM 931 O O . GLU A 1 115 ? -14.066 2.020 -6.891 1.00 95.25 115 GLU A O 1
ATOM 936 N N . GLN A 1 116 ? -11.907 1.413 -6.904 1.00 94.88 116 GLN A N 1
ATOM 937 C CA . GLN A 1 116 ? -11.635 1.784 -8.293 1.00 94.88 116 GLN A CA 1
ATOM 938 C C . GLN A 1 116 ? -11.725 0.611 -9.283 1.00 94.88 116 GLN A C 1
ATOM 940 O O . GLN A 1 116 ? -11.599 0.822 -10.492 1.00 94.88 116 GLN A O 1
ATOM 945 N N . ALA A 1 117 ? -11.974 -0.613 -8.808 1.00 93.69 117 ALA A N 1
ATOM 946 C CA . ALA A 1 117 ? -11.982 -1.818 -9.638 1.00 93.69 117 ALA A CA 1
ATOM 947 C C . ALA A 1 117 ? -12.986 -1.736 -10.799 1.00 93.69 117 ALA A C 1
ATOM 949 O O . ALA A 1 117 ? -12.653 -2.084 -11.931 1.00 93.69 117 ALA A O 1
ATOM 950 N N . GLU A 1 118 ? -14.188 -1.211 -10.553 1.00 92.69 118 GLU A N 1
ATOM 951 C CA . GLU A 1 118 ? -15.217 -1.066 -11.592 1.00 92.69 118 GLU A CA 1
ATOM 952 C C . GLU A 1 118 ? -14.878 0.043 -12.602 1.00 92.69 118 GLU A C 1
ATOM 954 O O . GLU A 1 118 ? -15.090 -0.120 -13.805 1.00 92.69 118 GLU A O 1
ATOM 959 N N . ASN A 1 119 ? -14.257 1.135 -12.141 1.00 92.75 119 ASN A N 1
ATOM 960 C CA . ASN A 1 119 ? -13.827 2.237 -13.006 1.00 92.75 119 ASN A CA 1
ATOM 961 C C . ASN A 1 119 ? -12.716 1.813 -13.985 1.00 92.75 119 ASN A C 1
ATOM 963 O O . ASN A 1 119 ? -12.623 2.366 -15.084 1.00 92.75 119 ASN A O 1
ATOM 967 N N . ALA A 1 120 ? -11.892 0.828 -13.612 1.00 91.25 120 ALA A N 1
ATOM 968 C CA . ALA A 1 120 ? -10.846 0.282 -14.475 1.00 91.25 120 ALA A CA 1
ATOM 969 C C . ALA A 1 120 ? -11.410 -0.489 -15.677 1.00 91.25 120 ALA A C 1
ATOM 971 O O . ALA A 1 120 ? -10.945 -0.292 -16.806 1.00 91.25 120 ALA A O 1
ATOM 972 N N . VAL A 1 121 ? -12.449 -1.309 -15.454 1.00 89.31 121 VAL A N 1
ATOM 973 C CA . VAL A 1 121 ? -13.062 -2.165 -16.489 1.00 89.31 121 VAL A CA 1
ATOM 974 C C . VAL A 1 121 ? -13.530 -1.336 -17.680 1.00 89.31 121 VAL A C 1
ATOM 976 O O . VAL A 1 121 ? -13.293 -1.712 -18.826 1.00 89.31 121 VAL A O 1
ATOM 979 N N . GLY A 1 122 ? -14.122 -0.168 -17.422 1.00 80.50 122 GLY A N 1
ATOM 980 C CA . GLY A 1 122 ? -14.592 0.743 -18.467 1.00 80.50 122 GLY A CA 1
ATOM 981 C C . GLY A 1 122 ? -13.489 1.421 -19.293 1.00 80.50 122 GLY A C 1
ATOM 982 O O . GLY A 1 122 ? -13.815 2.124 -20.248 1.00 80.50 122 GLY A O 1
ATOM 983 N N . ARG A 1 123 ? -12.206 1.253 -18.940 1.00 85.94 123 ARG A N 1
ATOM 984 C CA . ARG A 1 123 ? -11.075 1.952 -19.577 1.00 85.94 123 ARG A CA 1
ATOM 985 C C . ARG A 1 123 ? -10.009 1.015 -20.132 1.00 85.94 123 ARG A C 1
ATOM 987 O O . ARG A 1 123 ? -9.698 1.098 -21.316 1.00 85.94 123 ARG A O 1
ATOM 994 N N . TYR A 1 124 ? -9.450 0.148 -19.289 1.00 85.25 124 TYR A N 1
ATOM 995 C CA . TYR A 1 124 ? -8.266 -0.662 -19.615 1.00 85.25 124 TYR A CA 1
ATOM 996 C C . TYR A 1 124 ? -8.430 -2.153 -19.285 1.00 85.25 124 TYR A C 1
ATOM 998 O O . TYR A 1 124 ? -7.497 -2.928 -19.482 1.00 85.25 124 TYR A O 1
ATOM 1006 N N . GLY A 1 125 ? -9.613 -2.562 -18.816 1.00 88.56 125 GLY A N 1
ATOM 1007 C CA . GLY A 1 125 ? -9.884 -3.913 -18.331 1.00 88.56 125 GLY A CA 1
ATOM 1008 C C . GLY A 1 125 ? -9.800 -4.017 -16.808 1.00 88.56 125 GLY A C 1
ATOM 1009 O O . GLY A 1 125 ? -9.752 -3.015 -16.096 1.00 88.56 125 GLY A O 1
ATOM 1010 N N . GLU A 1 126 ? -9.838 -5.243 -16.297 1.00 92.56 126 GLU A N 1
ATOM 1011 C CA . GLU A 1 126 ? -9.805 -5.498 -14.855 1.00 92.56 126 GLU A CA 1
ATOM 1012 C C . GLU A 1 126 ? -8.435 -5.150 -14.254 1.00 92.56 126 GLU A C 1
ATOM 1014 O O . GLU A 1 126 ? -7.390 -5.512 -14.803 1.00 92.56 126 GLU A O 1
ATOM 1019 N N . LEU A 1 127 ? -8.431 -4.493 -13.089 1.00 94.56 127 LEU A N 1
ATOM 1020 C CA . LEU A 1 127 ? -7.213 -4.355 -12.286 1.00 94.56 127 LEU A CA 1
ATOM 1021 C C . LEU A 1 127 ? -6.733 -5.732 -11.854 1.00 94.56 127 LEU A C 1
ATOM 1023 O O . LEU A 1 127 ? -7.531 -6.534 -11.390 1.00 94.56 127 LEU A O 1
ATOM 1027 N N . ARG A 1 128 ? -5.427 -5.980 -11.916 1.00 96.56 128 ARG A N 1
ATOM 1028 C CA . ARG A 1 128 ? -4.820 -7.131 -11.246 1.00 96.56 128 ARG A CA 1
ATOM 1029 C C . ARG A 1 128 ? -4.269 -6.699 -9.897 1.00 96.56 128 ARG A C 1
ATOM 1031 O O . ARG A 1 128 ? -3.473 -5.764 -9.837 1.00 96.56 128 ARG A O 1
ATOM 1038 N N . VAL A 1 129 ? -4.682 -7.382 -8.833 1.00 97.19 129 VAL A N 1
ATOM 1039 C CA . VAL A 1 129 ? -4.220 -7.111 -7.468 1.00 97.19 129 VAL A CA 1
ATOM 1040 C C . VAL A 1 129 ? -3.247 -8.201 -7.040 1.00 97.19 129 VAL A C 1
ATOM 1042 O O . VAL A 1 129 ? -3.521 -9.390 -7.181 1.00 97.19 129 VAL A O 1
ATOM 1045 N N . TYR A 1 130 ? -2.101 -7.780 -6.511 1.00 96.44 130 TYR A N 1
ATOM 1046 C CA . TYR A 1 130 ? -1.082 -8.661 -5.955 1.00 96.44 130 TYR A CA 1
ATOM 1047 C C . TYR A 1 130 ? -0.741 -8.183 -4.550 1.00 96.44 130 TYR A C 1
ATOM 1049 O O . TYR A 1 130 ? -0.426 -7.010 -4.352 1.00 96.44 130 TYR A O 1
ATOM 1057 N N . TYR A 1 131 ? -0.781 -9.094 -3.582 1.00 96.75 131 TYR A N 1
ATOM 1058 C CA . TYR A 1 131 ? -0.353 -8.793 -2.220 1.00 96.75 131 TYR A CA 1
ATOM 1059 C C . TYR A 1 131 ? 1.169 -8.956 -2.093 1.00 96.75 131 TYR A C 1
ATOM 1061 O O . TYR A 1 131 ? 1.732 -9.889 -2.679 1.00 96.75 131 TYR A O 1
ATOM 1069 N N . PRO A 1 132 ? 1.847 -8.075 -1.332 1.00 95.31 132 PRO A N 1
ATOM 1070 C CA . PRO A 1 132 ? 3.260 -8.228 -1.001 1.00 95.31 132 PRO A CA 1
ATOM 1071 C C . PRO A 1 132 ? 3.547 -9.566 -0.295 1.00 95.31 132 PRO A C 1
ATOM 1073 O O . PRO A 1 132 ? 2.631 -10.157 0.274 1.00 95.31 132 PRO A O 1
ATOM 1076 N N . PRO A 1 133 ? 4.803 -10.069 -0.285 1.00 94.31 133 PRO A N 1
ATOM 1077 C CA . PRO A 1 133 ? 5.123 -11.339 0.369 1.00 94.31 133 PRO A CA 1
ATOM 1078 C C . PRO A 1 133 ? 4.936 -11.272 1.888 1.00 94.31 133 PRO A C 1
ATOM 1080 O O . PRO A 1 133 ? 4.876 -12.316 2.527 1.00 94.31 133 PRO A O 1
ATOM 1083 N N . SER A 1 134 ? 4.861 -10.052 2.425 1.00 96.06 134 SER A N 1
ATOM 1084 C CA . SER A 1 134 ? 4.533 -9.747 3.809 1.00 96.06 134 SER A CA 1
ATOM 1085 C C . SER A 1 134 ? 3.590 -8.546 3.844 1.00 96.06 134 SER A C 1
ATOM 1087 O O . SER A 1 134 ? 3.719 -7.641 3.018 1.00 96.06 134 SER A O 1
ATOM 1089 N N . LEU A 1 135 ? 2.654 -8.530 4.786 1.00 96.50 135 LEU A N 1
ATOM 1090 C CA . LEU A 1 135 ? 1.636 -7.496 4.938 1.00 96.50 135 LEU A CA 1
ATOM 1091 C C . LEU A 1 135 ? 2.037 -6.460 5.979 1.00 96.50 135 LEU A C 1
ATOM 1093 O O . LEU A 1 135 ? 2.770 -6.746 6.922 1.00 96.50 135 LEU A O 1
ATOM 1097 N N . LEU A 1 136 ? 1.479 -5.266 5.822 1.00 96.44 136 LEU A N 1
ATOM 1098 C CA . LEU A 1 136 ? 1.450 -4.239 6.848 1.00 96.44 136 LEU A CA 1
ATOM 1099 C C . LEU A 1 136 ? 0.035 -3.663 6.882 1.00 96.44 136 LEU A C 1
ATOM 1101 O O . LEU A 1 136 ? -0.481 -3.227 5.850 1.00 96.44 136 LEU A O 1
ATOM 1105 N N . TRP A 1 137 ? -0.590 -3.681 8.055 1.00 94.88 137 TRP A N 1
ATOM 1106 C CA . TRP A 1 137 ? -1.960 -3.214 8.238 1.00 94.88 137 TRP A CA 1
ATOM 1107 C C . TRP A 1 137 ? -2.020 -1.692 8.378 1.00 94.88 137 TRP A C 1
ATOM 1109 O O . TRP A 1 137 ? -1.215 -1.078 9.078 1.00 94.88 137 TRP A O 1
ATOM 1119 N N . SER A 1 138 ? -2.984 -1.077 7.691 1.00 93.75 138 SER A N 1
ATOM 1120 C CA . SER A 1 138 ? -3.346 0.329 7.880 1.00 93.75 138 SER A CA 1
ATOM 1121 C C . SER A 1 138 ? -4.724 0.394 8.518 1.00 93.75 138 SER A C 1
ATOM 1123 O O . SER A 1 138 ? -5.743 0.474 7.827 1.00 93.75 138 SER A O 1
ATOM 1125 N N . ASP A 1 139 ? -4.743 0.358 9.844 1.00 90.56 139 ASP A N 1
ATOM 1126 C CA . ASP A 1 139 ? -5.981 0.377 10.611 1.00 90.56 139 ASP A CA 1
ATOM 1127 C C . ASP A 1 139 ? -6.596 1.778 10.683 1.00 90.56 139 ASP A C 1
ATOM 1129 O O . ASP A 1 139 ? -5.949 2.796 10.425 1.00 90.56 139 ASP A O 1
ATOM 1133 N N . HIS A 1 140 ? -7.868 1.827 11.079 1.00 90.81 140 HIS A N 1
ATOM 1134 C CA . HIS A 1 140 ? -8.609 3.063 11.330 1.00 90.81 140 HIS A CA 1
ATOM 1135 C C . HIS A 1 140 ? -8.994 3.118 12.817 1.00 90.81 140 HIS A C 1
ATOM 1137 O O . HIS A 1 140 ? -10.163 2.918 13.158 1.00 90.81 140 HIS A O 1
ATOM 1143 N N . PRO A 1 141 ? -8.015 3.306 13.726 1.00 90.38 141 PRO A N 1
ATOM 1144 C CA . PRO A 1 141 ? -8.269 3.229 15.155 1.00 90.38 141 PRO A CA 1
ATOM 1145 C C . PRO A 1 141 ? -9.148 4.392 15.621 1.00 90.38 141 PRO A C 1
ATOM 1147 O O . PRO A 1 141 ? -8.962 5.543 15.223 1.00 90.38 141 PRO A O 1
ATOM 1150 N N . PHE A 1 142 ? -10.072 4.090 16.530 1.00 91.81 142 PHE A N 1
ATOM 1151 C CA . PHE A 1 142 ? -10.852 5.082 17.257 1.00 91.81 142 PHE A CA 1
ATOM 1152 C C . PHE A 1 142 ? -10.503 5.003 18.743 1.00 91.81 142 PHE A C 1
ATOM 1154 O O . PHE A 1 142 ? -10.626 3.946 19.361 1.00 91.81 142 PHE A O 1
ATOM 1161 N N . CYS A 1 143 ? -10.095 6.130 19.323 1.00 91.94 143 CYS A N 1
ATOM 1162 C CA . CYS A 1 143 ? -9.735 6.224 20.733 1.00 91.94 143 CYS A CA 1
ATOM 1163 C C . CYS A 1 143 ? -10.612 7.267 21.423 1.00 91.94 143 CYS A C 1
ATOM 1165 O O . CYS A 1 143 ? -10.713 8.405 20.964 1.00 91.94 143 CYS A O 1
ATOM 1167 N N . ILE A 1 144 ? -11.194 6.905 22.567 1.00 91.81 144 ILE A N 1
ATOM 1168 C CA . ILE A 1 144 ? -11.872 7.870 23.436 1.00 91.81 144 ILE A CA 1
ATOM 1169 C C . ILE A 1 144 ? -10.801 8.633 24.218 1.00 91.81 144 ILE A C 1
ATOM 1171 O O . ILE A 1 144 ? -10.017 8.038 24.960 1.00 91.81 144 ILE A O 1
ATOM 1175 N N . VAL A 1 145 ? -10.758 9.955 24.048 1.00 93.25 145 VAL A N 1
ATOM 1176 C CA . VAL A 1 145 ? -9.779 10.811 24.728 1.00 93.25 145 VAL A CA 1
ATOM 1177 C C . VAL A 1 145 ? -10.033 10.795 26.234 1.00 93.25 145 VAL A C 1
ATOM 1179 O O . VAL A 1 145 ? -11.141 11.066 26.694 1.00 93.25 145 VAL A O 1
ATOM 1182 N N . ASN A 1 146 ? -8.989 10.499 27.008 1.00 93.25 146 ASN A N 1
ATOM 1183 C CA . ASN A 1 146 ? -9.035 10.525 28.465 1.00 93.25 146 ASN A CA 1
ATOM 1184 C C . ASN A 1 146 ? -8.249 11.729 28.999 1.00 93.25 146 ASN A C 1
ATOM 1186 O O . ASN A 1 146 ? -7.048 11.628 29.242 1.00 93.25 146 ASN A O 1
ATOM 1190 N N . ALA A 1 147 ? -8.930 12.861 29.160 1.00 96.12 147 ALA A N 1
ATOM 1191 C CA . ALA A 1 147 ? -8.352 14.090 29.693 1.00 96.12 147 ALA A CA 1
ATOM 1192 C C . ALA A 1 147 ? -9.326 14.792 30.651 1.00 96.12 147 ALA A C 1
ATOM 1194 O O . ALA A 1 147 ? -10.529 14.539 30.624 1.00 96.12 147 ALA A O 1
ATOM 1195 N N . ASP A 1 148 ? -8.795 15.673 31.494 1.00 96.81 148 ASP A N 1
ATOM 1196 C CA . ASP A 1 148 ? -9.531 16.448 32.502 1.00 96.81 148 ASP A CA 1
ATOM 1197 C C . ASP A 1 148 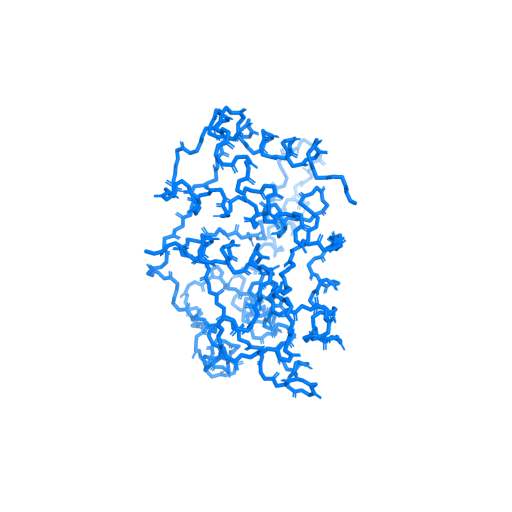? -10.580 17.400 31.907 1.00 96.81 148 ASP A C 1
ATOM 1199 O O . ASP A 1 148 ? -11.608 17.660 32.528 1.00 96.81 148 ASP A O 1
ATOM 1203 N N . TRP A 1 149 ? -10.354 17.878 30.684 1.00 95.62 149 TRP A N 1
ATOM 1204 C CA . TRP A 1 149 ? -11.288 18.720 29.934 1.00 95.62 149 TRP A CA 1
ATOM 1205 C C . TRP A 1 149 ? -12.411 17.944 29.225 1.00 95.62 149 TRP A C 1
A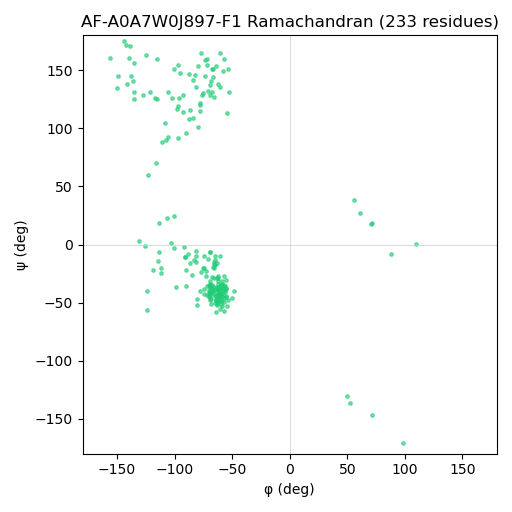TOM 1207 O O . TRP A 1 149 ? -13.302 18.570 28.649 1.00 95.62 149 TRP A O 1
ATOM 1217 N N . VAL A 1 150 ? -12.393 16.606 29.251 1.00 96.81 150 VAL A N 1
ATOM 1218 C CA . VAL A 1 150 ? -13.445 15.775 28.647 1.00 96.81 150 VAL A CA 1
ATOM 1219 C C . VAL A 1 150 ? -14.572 15.577 29.652 1.00 96.81 150 VAL A C 1
ATOM 1221 O O . VAL A 1 150 ? -14.391 14.940 30.691 1.00 96.81 150 VAL A O 1
ATOM 1224 N N . SER A 1 151 ? -15.756 16.099 29.333 1.00 96.75 151 SER A N 1
ATOM 1225 C CA . SER A 1 151 ? -16.928 15.944 30.194 1.00 96.75 151 SER A CA 1
ATOM 1226 C C . SER A 1 151 ? -17.474 14.514 30.170 1.00 96.75 151 SER A C 1
ATOM 1228 O O . SER A 1 151 ? -17.264 13.745 29.228 1.00 96.75 151 SER A O 1
ATOM 1230 N N . GLU A 1 152 ? -18.245 14.163 31.198 1.00 95.69 152 GLU A N 1
ATOM 1231 C CA . GLU A 1 152 ? -18.914 12.861 31.273 1.00 95.69 152 GLU A CA 1
ATOM 1232 C C . GLU A 1 152 ? -19.871 12.628 30.090 1.00 95.69 152 GLU A C 1
ATOM 1234 O O . GLU A 1 152 ? -19.935 11.531 29.537 1.00 95.69 152 GLU A O 1
ATOM 1239 N N . ASP A 1 153 ? -20.572 13.668 29.635 1.00 97.31 153 ASP A N 1
ATOM 1240 C CA . ASP A 1 153 ? -21.478 13.561 28.488 1.00 97.31 153 ASP A CA 1
ATOM 1241 C C . ASP A 1 153 ? -20.722 13.356 27.168 1.00 97.31 153 ASP A C 1
ATOM 1243 O O . ASP A 1 153 ? -21.156 12.572 26.324 1.00 97.31 153 ASP A O 1
ATOM 1247 N N . GLN A 1 154 ? -19.556 13.990 26.995 1.00 97.12 154 GLN A N 1
ATOM 1248 C CA . GLN A 1 154 ? -18.689 13.753 25.835 1.00 97.12 154 GLN A CA 1
ATOM 1249 C C . GLN A 1 154 ? -18.143 12.322 25.823 1.00 97.12 154 GLN A C 1
ATOM 1251 O O . GLN A 1 154 ? -18.081 11.688 24.764 1.00 97.12 154 GLN A O 1
ATOM 1256 N N . ARG A 1 155 ? -17.791 11.785 26.997 1.00 95.56 155 ARG A N 1
ATOM 1257 C CA . ARG A 1 155 ? -17.363 10.389 27.148 1.00 95.56 155 ARG A CA 1
ATOM 1258 C C . ARG A 1 155 ? -18.484 9.425 26.750 1.00 95.56 155 ARG A C 1
ATOM 1260 O O . ARG A 1 155 ? -18.247 8.528 25.943 1.00 95.56 155 ARG A O 1
ATOM 1267 N N . LYS A 1 156 ? -19.712 9.653 27.229 1.00 96.31 156 LYS A N 1
ATOM 1268 C CA . LYS A 1 156 ? -20.897 8.862 26.846 1.00 96.31 156 LYS A CA 1
ATOM 1269 C C . LYS A 1 156 ? -21.198 8.948 25.351 1.00 96.31 156 LYS A C 1
ATOM 1271 O O . LYS A 1 156 ? -21.439 7.923 24.724 1.00 96.31 156 LYS A O 1
ATOM 1276 N N . ALA A 1 157 ? -21.146 10.142 24.762 1.00 97.25 157 ALA A N 1
ATOM 1277 C CA . ALA A 1 157 ? -21.357 10.321 23.326 1.00 97.25 157 ALA A CA 1
ATOM 1278 C C . ALA A 1 157 ? -20.299 9.580 22.490 1.00 97.25 157 ALA A C 1
ATOM 1280 O O . ALA A 1 157 ? -20.635 8.945 21.492 1.00 97.25 157 ALA A O 1
ATOM 1281 N N . SER A 1 158 ? -19.036 9.605 22.928 1.00 96.69 158 SER A N 1
ATOM 1282 C CA . SER A 1 158 ? -17.953 8.860 22.276 1.00 96.69 158 SER A CA 1
ATOM 1283 C C . SER A 1 158 ? -18.183 7.348 22.343 1.00 96.69 158 SER A C 1
ATOM 1285 O O . SER A 1 158 ? -17.918 6.658 21.361 1.00 96.69 158 SER A O 1
ATOM 1287 N N . GLN A 1 159 ? -18.728 6.842 23.459 1.00 96.25 159 GLN A N 1
ATOM 1288 C CA . GLN A 1 159 ? -19.102 5.431 23.592 1.00 96.25 159 GLN A CA 1
ATOM 1289 C C . GLN A 1 159 ? -20.213 5.040 22.608 1.00 96.25 159 GLN A C 1
ATOM 1291 O O . GLN A 1 159 ? -20.066 4.076 21.867 1.00 96.25 159 GLN A O 1
ATOM 1296 N N . ILE A 1 160 ? -21.283 5.837 22.524 1.00 97.69 160 ILE A N 1
ATOM 1297 C CA . ILE A 1 160 ? -22.378 5.603 21.565 1.00 97.69 160 ILE A CA 1
ATOM 1298 C C . ILE A 1 160 ? -21.841 5.542 20.128 1.00 97.69 160 ILE A C 1
ATOM 1300 O O . ILE A 1 160 ? -22.293 4.733 19.318 1.00 97.69 160 ILE A O 1
ATOM 1304 N N . PHE A 1 161 ? -20.870 6.395 19.797 1.00 97.25 161 PHE A N 1
ATOM 1305 C CA . PHE A 1 161 ? -20.299 6.423 18.459 1.00 97.25 161 PHE A CA 1
ATOM 1306 C C . PHE A 1 161 ? -19.442 5.189 18.149 1.00 97.25 161 PHE A C 1
ATOM 1308 O O . PHE A 1 161 ? -19.600 4.621 17.069 1.00 97.25 161 PHE A O 1
ATOM 1315 N N . ILE A 1 162 ? -18.584 4.728 19.069 1.00 96.31 162 ILE A N 1
ATOM 1316 C CA . ILE A 1 162 ? -17.802 3.502 18.835 1.00 96.31 162 ILE A CA 1
ATOM 1317 C C . ILE A 1 162 ? -18.693 2.253 18.796 1.00 96.31 162 ILE A C 1
ATOM 1319 O O . ILE A 1 162 ? -18.457 1.370 17.971 1.00 96.31 162 ILE A O 1
ATOM 1323 N N . ASP A 1 163 ? -19.764 2.211 19.593 1.00 96.62 163 ASP A N 1
ATOM 1324 C CA . ASP A 1 163 ? -20.771 1.145 19.536 1.00 96.62 163 ASP A CA 1
ATOM 1325 C C . ASP A 1 163 ? -21.454 1.112 18.159 1.00 96.62 163 ASP A C 1
ATOM 1327 O O . ASP A 1 163 ? -21.647 0.046 17.576 1.00 96.62 163 ASP A O 1
ATOM 1331 N N . TYR A 1 164 ? -21.769 2.280 17.587 1.00 97.38 164 TYR A N 1
ATOM 1332 C CA . TYR A 1 164 ? -22.290 2.367 16.222 1.00 97.38 164 TYR A CA 1
ATOM 1333 C C . TYR A 1 164 ? -21.260 1.908 15.185 1.00 97.38 164 TYR A C 1
ATOM 1335 O O . TYR A 1 164 ? -21.587 1.069 14.346 1.00 97.38 164 TYR A O 1
ATOM 1343 N N . LEU A 1 165 ? -20.023 2.418 15.239 1.00 96.44 165 LEU A N 1
ATOM 1344 C CA . LEU A 1 165 ? -18.968 2.064 14.283 1.00 96.44 165 LEU A CA 1
ATOM 1345 C C . LEU A 1 165 ? -18.666 0.561 14.280 1.00 96.44 165 LEU A C 1
ATOM 1347 O O . LEU A 1 165 ? -18.353 0.008 13.231 1.00 96.44 165 LEU A O 1
ATOM 1351 N N . THR A 1 166 ? -18.764 -0.101 15.433 1.00 96.31 166 THR A N 1
ATOM 1352 C CA . THR A 1 166 ? -18.526 -1.547 15.585 1.00 96.31 166 THR A CA 1
ATOM 1353 C C . THR A 1 166 ? -19.791 -2.392 15.435 1.00 96.31 166 THR A C 1
ATOM 1355 O O . THR A 1 166 ? -19.715 -3.618 15.444 1.00 96.31 166 THR A O 1
ATOM 1358 N N . SER A 1 167 ? -20.953 -1.764 15.239 1.00 97.75 167 SER A N 1
ATOM 1359 C CA . SER A 1 167 ? -22.198 -2.481 14.988 1.00 97.75 167 SER A CA 1
ATOM 1360 C C . SER A 1 167 ? -22.159 -3.205 13.643 1.00 97.75 167 SER A C 1
ATOM 1362 O O . SER A 1 167 ? -21.645 -2.689 12.646 1.00 97.75 167 SER A O 1
ATOM 1364 N N . LYS A 1 168 ? -22.782 -4.386 13.596 1.00 97.12 168 LYS A N 1
ATOM 1365 C CA . LYS A 1 168 ? -22.871 -5.196 12.379 1.00 97.12 168 LYS A CA 1
ATOM 1366 C C . LYS A 1 168 ? -23.374 -4.412 11.150 1.00 97.12 168 LYS A C 1
ATOM 1368 O O . LYS A 1 168 ? -22.702 -4.484 10.128 1.00 97.12 168 LYS A O 1
ATOM 1373 N N . PRO A 1 169 ? -24.450 -3.596 11.216 1.00 97.12 169 PRO A N 1
ATOM 1374 C CA . PRO A 1 169 ? -24.905 -2.832 10.050 1.00 97.12 169 PRO A CA 1
ATOM 1375 C C . PRO A 1 169 ? -23.877 -1.818 9.524 1.00 97.12 169 PRO A C 1
ATOM 1377 O O . PRO A 1 169 ? -23.748 -1.643 8.313 1.00 97.12 169 PRO A O 1
ATOM 1380 N N . ALA A 1 170 ? -23.138 -1.145 10.413 1.00 97.50 170 ALA A N 1
ATOM 1381 C CA . ALA A 1 170 ? -22.109 -0.190 10.005 1.00 97.50 170 ALA A CA 1
ATOM 1382 C C . ALA A 1 170 ? -20.907 -0.901 9.364 1.00 97.50 170 ALA A C 1
ATOM 1384 O O . ALA A 1 170 ? -20.393 -0.449 8.341 1.00 97.50 170 ALA A O 1
ATOM 1385 N N . GLN A 1 171 ? -20.499 -2.033 9.937 1.00 97.12 171 GLN A N 1
ATOM 1386 C CA . GLN A 1 171 ? -19.398 -2.859 9.443 1.00 97.12 171 GLN A CA 1
ATOM 1387 C C . GLN A 1 171 ? -19.740 -3.534 8.101 1.00 97.12 171 GLN A C 1
ATOM 1389 O O . GLN A 1 171 ? -18.919 -3.524 7.188 1.00 97.12 171 GLN A O 1
ATOM 1394 N N . GLU A 1 172 ? -20.968 -4.032 7.921 1.00 96.38 172 GLU A N 1
ATOM 1395 C CA . GLU A 1 172 ? -21.458 -4.555 6.635 1.00 96.38 172 GLU A CA 1
ATOM 1396 C C . GLU A 1 172 ? -21.494 -3.466 5.557 1.00 96.38 172 GLU A C 1
ATOM 1398 O O . GLU A 1 172 ? -21.054 -3.696 4.432 1.00 96.38 172 GLU A O 1
ATOM 1403 N N . LEU A 1 173 ? -21.948 -2.252 5.893 1.00 95.81 173 LEU A N 1
ATOM 1404 C CA . LEU A 1 173 ? -21.889 -1.119 4.967 1.00 95.81 173 LEU A CA 1
ATOM 1405 C C . LEU A 1 173 ? -20.442 -0.800 4.563 1.00 95.81 173 LEU A C 1
ATOM 1407 O O . LEU A 1 173 ? -20.173 -0.582 3.380 1.00 95.81 173 LEU A O 1
ATOM 1411 N N . ALA A 1 174 ? -19.520 -0.764 5.530 1.00 96.25 174 ALA A N 1
ATOM 1412 C CA . ALA A 1 174 ? -18.107 -0.496 5.280 1.00 96.25 174 ALA A CA 1
ATOM 1413 C C . ALA A 1 174 ? -17.476 -1.559 4.363 1.00 96.25 174 ALA A C 1
ATOM 1415 O O . ALA A 1 174 ? -16.779 -1.209 3.407 1.00 96.25 174 ALA A O 1
ATOM 1416 N N . LEU A 1 175 ? -17.786 -2.834 4.603 1.00 96.62 175 LEU A N 1
ATOM 1417 C CA . LEU A 1 175 ? -17.347 -3.960 3.785 1.00 96.62 175 LEU A CA 1
ATOM 1418 C C . LEU A 1 175 ? -17.921 -3.893 2.366 1.00 96.62 175 LEU A C 1
ATOM 1420 O O . LEU A 1 175 ? -17.170 -3.842 1.395 1.00 96.62 175 LEU A O 1
ATOM 1424 N N . PHE A 1 176 ? -19.246 -3.868 2.228 1.00 95.12 176 PHE A N 1
ATOM 1425 C CA . PHE A 1 176 ? -19.891 -4.011 0.924 1.00 95.12 176 PHE A CA 1
ATOM 1426 C C . PHE A 1 176 ? -19.688 -2.805 0.018 1.00 95.12 176 PHE A C 1
ATOM 1428 O O . PHE A 1 176 ? -19.579 -2.962 -1.196 1.00 95.12 176 PHE A O 1
ATOM 1435 N N . LYS A 1 177 ? -19.640 -1.600 0.592 1.00 92.88 177 LYS A N 1
ATOM 1436 C CA . LYS A 1 177 ? -19.518 -0.377 -0.200 1.00 92.88 177 LYS A CA 1
ATOM 1437 C C . LYS A 1 177 ? -18.071 0.037 -0.450 1.00 92.88 177 LYS A C 1
ATOM 1439 O O . LYS A 1 177 ? -17.791 0.576 -1.515 1.00 92.88 177 LYS A O 1
ATOM 1444 N N . TYR A 1 178 ? -17.180 -0.178 0.515 1.00 93.62 178 TYR A N 1
ATOM 1445 C CA . TYR A 1 178 ? -15.826 0.385 0.479 1.00 93.62 178 TYR A CA 1
ATOM 1446 C C . TYR A 1 178 ? -14.715 -0.666 0.631 1.00 93.62 178 TYR A C 1
ATOM 1448 O O . TYR A 1 178 ? -13.538 -0.315 0.594 1.00 93.62 178 TYR A O 1
ATOM 1456 N N . GLY A 1 179 ? -15.054 -1.949 0.795 1.00 95.50 179 GLY A N 1
ATOM 1457 C CA . GLY A 1 179 ? -14.070 -3.028 0.894 1.00 95.50 179 GLY A CA 1
ATOM 1458 C C . GLY A 1 179 ? -13.273 -3.042 2.197 1.00 95.50 179 GLY A C 1
ATOM 1459 O O . GLY A 1 179 ? -12.208 -3.651 2.240 1.00 95.50 179 GLY A O 1
ATOM 1460 N N . TYR A 1 180 ? -13.742 -2.375 3.257 1.00 96.19 180 TYR A N 1
ATOM 1461 C CA . TYR A 1 180 ? -13.064 -2.432 4.551 1.00 96.19 180 TYR A CA 1
ATOM 1462 C C . TYR A 1 180 ? -13.321 -3.768 5.245 1.00 96.19 180 TYR A C 1
ATOM 1464 O O . TYR A 1 180 ? -14.465 -4.198 5.394 1.00 96.19 180 TYR A O 1
ATOM 1472 N N . ARG A 1 181 ? -12.245 -4.407 5.710 1.00 96.31 181 ARG A N 1
ATOM 1473 C CA . ARG A 1 181 ? -12.335 -5.616 6.531 1.00 96.31 181 ARG A CA 1
ATOM 1474 C C . ARG A 1 181 ? -12.912 -5.259 7.905 1.00 96.31 181 ARG A C 1
ATOM 1476 O O . ARG A 1 181 ? -12.403 -4.327 8.532 1.00 96.31 181 ARG A O 1
ATOM 1483 N N . PRO A 1 182 ? -13.959 -5.960 8.368 1.00 95.88 182 PRO A N 1
ATOM 1484 C CA . PRO A 1 182 ? -14.626 -5.607 9.601 1.00 95.88 182 PRO A CA 1
ATOM 1485 C C . PRO A 1 182 ? -13.871 -6.106 10.834 1.00 95.88 182 PRO A C 1
ATOM 1487 O O . PRO A 1 182 ? -13.183 -7.124 10.787 1.00 95.88 182 PRO A O 1
ATOM 1490 N N . VAL A 1 183 ? -14.055 -5.417 11.963 1.00 95.31 183 VAL A N 1
ATOM 1491 C CA . VAL A 1 183 ? -13.552 -5.890 13.271 1.00 95.31 183 VAL A CA 1
ATOM 1492 C C . VAL A 1 183 ? -14.425 -7.001 13.866 1.00 95.31 183 VAL A C 1
ATOM 1494 O O . VAL A 1 183 ? -13.954 -7.796 14.676 1.00 95.31 183 VAL A O 1
ATOM 1497 N N . ASP A 1 184 ? -15.697 -7.066 13.463 1.00 95.06 184 ASP A N 1
ATOM 1498 C CA . ASP A 1 184 ? -16.604 -8.164 13.799 1.00 95.06 184 ASP A CA 1
ATOM 1499 C C . ASP A 1 184 ? -16.317 -9.361 12.883 1.00 95.06 184 ASP A C 1
ATOM 1501 O O . ASP A 1 184 ? -16.744 -9.407 11.728 1.00 95.06 184 ASP A O 1
ATOM 1505 N N . THR A 1 185 ? -15.600 -10.349 13.419 1.00 92.44 185 THR A N 1
ATOM 1506 C CA . THR A 1 185 ? -15.180 -11.559 12.696 1.00 92.44 185 THR A CA 1
ATOM 1507 C C . THR A 1 185 ? -16.330 -12.507 12.349 1.00 92.44 185 THR A C 1
ATOM 1509 O O . THR A 1 185 ? -16.120 -13.480 11.625 1.00 92.44 185 THR A O 1
ATOM 1512 N N . SER A 1 186 ? -17.553 -12.249 12.830 1.00 95.06 186 SER A N 1
ATOM 1513 C CA . SER A 1 186 ? -18.734 -13.008 12.411 1.00 95.06 186 SER A CA 1
ATOM 1514 C C . SER A 1 186 ? -19.222 -12.621 11.008 1.00 95.06 186 SER A C 1
ATOM 1516 O O . SER A 1 186 ? -19.920 -13.411 10.362 1.00 95.06 186 SER A O 1
ATOM 1518 N N . ILE A 1 187 ? -18.842 -11.436 10.514 1.00 95.81 187 ILE A N 1
ATOM 1519 C CA . ILE A 1 187 ? -19.177 -10.958 9.171 1.00 95.81 187 ILE A CA 1
ATOM 1520 C C . ILE A 1 187 ? -18.254 -11.641 8.159 1.00 95.81 187 ILE A C 1
ATOM 1522 O O . ILE A 1 187 ? -17.045 -11.424 8.146 1.00 95.81 187 ILE A O 1
ATOM 1526 N N . GLN A 1 188 ? -18.834 -12.466 7.287 1.00 95.56 188 GLN A N 1
ATOM 1527 C CA . GLN A 1 188 ? -18.082 -13.178 6.255 1.00 95.56 188 GLN A CA 1
ATOM 1528 C C . GLN A 1 188 ? -17.604 -12.211 5.166 1.00 95.56 188 GLN A C 1
ATOM 1530 O O . GLN A 1 188 ? -18.386 -11.408 4.647 1.00 95.56 188 GLN A O 1
ATOM 1535 N N . LEU A 1 189 ? -16.322 -12.301 4.807 1.00 96.69 189 LEU A N 1
ATOM 1536 C CA . LEU A 1 189 ? -15.715 -11.425 3.807 1.00 96.69 189 LEU A CA 1
ATOM 1537 C C . LEU A 1 189 ? -16.134 -11.786 2.384 1.00 96.69 189 LEU A C 1
ATOM 1539 O O . LEU A 1 189 ? -16.358 -10.885 1.593 1.00 96.69 189 LEU A O 1
ATOM 1543 N N . ASP A 1 190 ? -16.258 -13.065 2.048 1.00 93.81 190 ASP A N 1
ATOM 1544 C CA . ASP A 1 190 ? -16.484 -13.600 0.696 1.00 93.81 190 ASP A CA 1
ATOM 1545 C C . ASP A 1 190 ? -17.948 -13.983 0.426 1.00 93.81 190 ASP A C 1
ATOM 1547 O O . ASP A 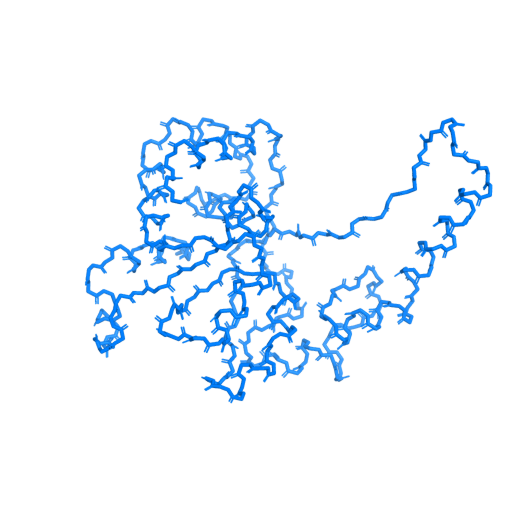1 190 ? -18.255 -14.809 -0.430 1.00 93.81 190 ASP A O 1
ATOM 1551 N N . GLN A 1 191 ? -18.885 -13.370 1.149 1.00 92.81 191 GLN A N 1
ATOM 1552 C CA . GLN A 1 191 ? -20.308 -13.548 0.872 1.00 92.81 191 GLN A CA 1
ATOM 1553 C C . GLN A 1 191 ? -20.736 -12.831 -0.418 1.00 92.81 191 GLN A C 1
ATOM 1555 O O . GLN A 1 191 ? -20.153 -11.818 -0.812 1.00 92.81 191 GLN A O 1
ATOM 1560 N N . ALA A 1 192 ? -21.810 -13.322 -1.039 1.00 91.19 192 ALA A N 1
ATOM 1561 C CA . ALA A 1 192 ? -22.352 -12.756 -2.271 1.00 91.19 192 ALA A CA 1
ATOM 1562 C C . ALA A 1 192 ? -22.610 -11.243 -2.146 1.00 91.19 192 ALA A C 1
ATOM 1564 O O . ALA A 1 192 ? -23.246 -10.780 -1.199 1.00 91.19 192 ALA A O 1
ATOM 1565 N N . GLY A 1 193 ? -22.131 -10.477 -3.127 1.00 85.56 193 GLY A N 1
ATOM 1566 C CA . GLY A 1 193 ? -22.225 -9.012 -3.135 1.00 85.56 193 GLY A CA 1
ATOM 1567 C C . GLY A 1 193 ? -21.070 -8.301 -2.425 1.00 85.56 193 GLY A C 1
ATOM 1568 O O . GLY A 1 193 ? -20.946 -7.083 -2.551 1.00 85.56 193 GLY A O 1
ATOM 1569 N N . SER A 1 194 ? -20.191 -9.037 -1.742 1.00 95.62 194 SER A N 1
ATOM 1570 C CA . SER A 1 194 ? -18.937 -8.493 -1.233 1.00 95.62 194 SER A CA 1
ATOM 1571 C C . SER A 1 194 ? -17.919 -8.260 -2.354 1.00 95.62 194 SER A C 1
ATOM 1573 O O . SER A 1 194 ? -17.820 -9.081 -3.271 1.00 95.62 194 SER A O 1
ATOM 1575 N N . PRO A 1 195 ? -17.088 -7.203 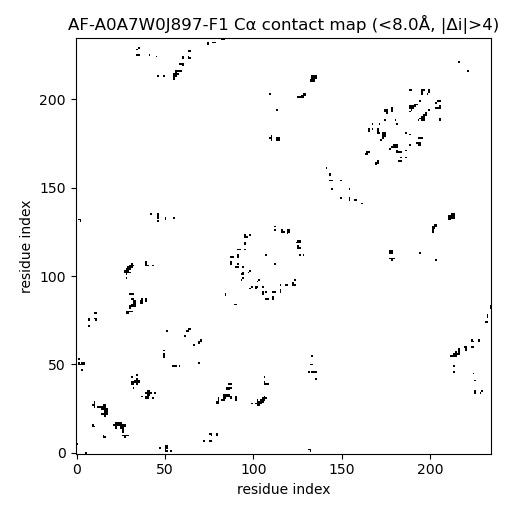-2.270 1.00 96.31 195 PRO A N 1
ATOM 1576 C CA . PRO A 1 195 ? -15.957 -7.021 -3.174 1.00 96.31 195 PRO A CA 1
ATOM 1577 C C . PRO A 1 195 ? -14.989 -8.210 -3.218 1.00 96.31 195 PRO A C 1
ATOM 1579 O O . PRO A 1 195 ? -14.392 -8.460 -4.263 1.00 96.31 195 PRO A O 1
ATOM 1582 N N . PHE A 1 196 ? -14.847 -8.956 -2.117 1.00 97.06 196 PHE A N 1
ATOM 1583 C CA . PHE A 1 196 ? -13.948 -10.113 -2.052 1.00 97.06 196 PHE A CA 1
ATOM 1584 C C . PHE A 1 196 ? -14.467 -11.325 -2.835 1.00 97.06 196 PHE A C 1
ATOM 1586 O O . PHE A 1 196 ? -13.660 -12.112 -3.316 1.00 97.06 196 PHE A O 1
ATOM 1593 N N . ASP A 1 197 ? -15.786 -11.450 -3.004 1.00 95.81 197 ASP A N 1
ATOM 1594 C CA . ASP A 1 197 ? -16.404 -12.422 -3.915 1.00 95.81 197 ASP A CA 1
ATOM 1595 C C . ASP A 1 197 ? -16.365 -11.890 -5.358 1.00 95.81 197 ASP A C 1
ATOM 1597 O O . ASP A 1 197 ? -15.804 -12.519 -6.257 1.00 95.81 197 ASP A O 1
ATOM 1601 N N . LYS A 1 198 ? -16.857 -10.656 -5.562 1.00 94.81 198 LYS A N 1
ATOM 1602 C CA . LYS A 1 198 ? -16.972 -10.008 -6.882 1.00 94.81 198 LYS A CA 1
ATOM 1603 C C . LYS A 1 198 ? -15.642 -9.942 -7.637 1.00 94.81 198 LYS A C 1
ATOM 1605 O O . LYS A 1 198 ? -15.630 -10.095 -8.856 1.00 94.81 198 LYS A O 1
ATOM 1610 N N . TYR A 1 199 ? -14.538 -9.692 -6.935 1.00 95.44 199 TYR A N 1
ATOM 1611 C CA . TYR A 1 199 ? -13.219 -9.487 -7.534 1.00 95.44 199 TYR A CA 1
ATOM 1612 C C . TYR A 1 199 ? -12.212 -10.598 -7.197 1.00 95.44 199 TYR A C 1
ATOM 1614 O O . TYR A 1 199 ? -11.010 -10.423 -7.391 1.00 95.44 199 TYR A O 1
ATOM 1622 N N . ALA A 1 200 ? -12.670 -11.771 -6.748 1.00 95.25 200 ALA A N 1
ATOM 1623 C CA . ALA A 1 200 ? -11.785 -12.899 -6.439 1.00 95.25 200 ALA A CA 1
ATOM 1624 C C . ALA A 1 200 ? -10.891 -13.302 -7.633 1.00 95.25 200 ALA A C 1
ATOM 1626 O O . ALA A 1 200 ? -9.710 -13.613 -7.476 1.00 95.25 200 ALA A O 1
ATOM 1627 N N . SER A 1 201 ? -11.429 -13.245 -8.858 1.00 94.94 201 SER A N 1
ATOM 1628 C CA . SER A 1 201 ? -10.704 -13.573 -10.097 1.00 94.94 201 SER A CA 1
ATOM 1629 C C . SER A 1 201 ? -9.576 -12.594 -10.433 1.00 94.94 201 SER A C 1
ATOM 1631 O O . SER A 1 201 ? -8.685 -12.932 -11.222 1.00 94.94 201 SER A O 1
ATOM 1633 N N . THR A 1 202 ? -9.599 -11.391 -9.856 1.00 95.81 202 THR A N 1
ATOM 1634 C CA . THR A 1 202 ? -8.647 -10.319 -10.155 1.00 95.81 202 THR A CA 1
ATOM 1635 C C . THR A 1 202 ? -7.419 -10.342 -9.244 1.00 95.81 202 THR A C 1
ATOM 1637 O O . THR A 1 202 ? -6.420 -9.687 -9.550 1.00 95.81 202 THR A O 1
ATOM 1640 N N . GLY A 1 203 ? -7.461 -11.160 -8.188 1.00 96.19 203 GLY A N 1
ATOM 1641 C CA . GLY A 1 203 ? -6.382 -11.343 -7.222 1.00 96.19 203 GLY A CA 1
ATOM 1642 C C . GLY A 1 203 ? -6.667 -10.761 -5.838 1.00 96.19 203 GLY A C 1
ATOM 1643 O O . GLY A 1 203 ? -5.814 -10.891 -4.968 1.00 96.19 203 GLY A O 1
ATOM 1644 N N . ILE A 1 204 ? -7.841 -10.159 -5.605 1.00 97.00 204 ILE A N 1
ATOM 1645 C CA . ILE A 1 204 ? -8.293 -9.784 -4.256 1.00 97.00 204 ILE A CA 1
ATOM 1646 C C . ILE A 1 204 ? -8.569 -11.059 -3.447 1.00 97.00 204 ILE A C 1
ATOM 1648 O O . ILE A 1 204 ? -9.245 -11.969 -3.924 1.00 97.00 204 ILE A O 1
ATOM 1652 N N . LEU A 1 205 ? -8.038 -11.132 -2.224 1.00 96.38 205 LEU A N 1
ATOM 1653 C CA . LEU A 1 205 ? -8.091 -12.333 -1.387 1.00 96.38 205 LEU A CA 1
ATOM 1654 C C . LEU A 1 205 ? -8.885 -12.073 -0.109 1.00 96.38 205 LEU A C 1
ATOM 1656 O O . LEU A 1 205 ? -8.550 -11.171 0.652 1.00 96.38 205 LEU A O 1
ATOM 1660 N N . ALA A 1 206 ? -9.896 -12.894 0.180 1.00 96.19 206 ALA A N 1
ATOM 1661 C CA . ALA A 1 206 ? -10.594 -12.841 1.466 1.00 96.19 206 ALA A CA 1
ATOM 1662 C C . ALA A 1 206 ? -9.694 -13.328 2.618 1.00 96.19 206 ALA A C 1
ATOM 1664 O O . ALA A 1 206 ? -9.556 -12.641 3.631 1.00 96.19 206 ALA A O 1
ATOM 1665 N N . ASP A 1 207 ? -9.033 -14.475 2.438 1.00 95.38 207 ASP A N 1
ATOM 1666 C CA . ASP A 1 207 ? -8.106 -15.057 3.413 1.00 95.38 207 ASP A CA 1
ATOM 1667 C C . ASP A 1 207 ? -6.664 -14.605 3.145 1.00 95.38 207 ASP A C 1
ATOM 1669 O O . ASP A 1 207 ? -6.056 -14.958 2.131 1.00 95.38 207 ASP A O 1
ATOM 1673 N N . LEU A 1 208 ? -6.118 -13.835 4.085 1.00 95.19 208 LEU A N 1
ATOM 1674 C CA . LEU A 1 208 ? -4.729 -13.382 4.080 1.00 95.19 208 LEU A CA 1
ATOM 1675 C C . LEU A 1 208 ? -3.839 -14.163 5.058 1.00 95.19 208 LEU A C 1
ATOM 1677 O O . LEU A 1 208 ? -2.646 -13.891 5.129 1.00 95.19 208 LEU A O 1
ATOM 1681 N N . GLY A 1 209 ? -4.365 -15.163 5.775 1.00 94.31 209 GLY A N 1
ATOM 1682 C CA . GLY A 1 209 ? -3.673 -15.836 6.883 1.00 94.31 209 GLY A CA 1
ATOM 1683 C C . GLY A 1 209 ? -2.412 -16.617 6.495 1.00 94.31 209 GLY A C 1
ATOM 1684 O O . GLY A 1 209 ? -1.658 -17.050 7.363 1.00 94.31 209 GLY A O 1
ATOM 1685 N N . LYS A 1 210 ? -2.158 -16.805 5.194 1.00 94.12 210 LYS A N 1
ATOM 1686 C CA . LYS A 1 210 ? -0.919 -17.409 4.673 1.00 94.12 210 LYS A CA 1
ATOM 1687 C C . LYS A 1 210 ? 0.175 -16.391 4.361 1.00 94.12 210 LYS A C 1
ATOM 1689 O O . LYS A 1 210 ? 1.300 -16.802 4.078 1.00 94.12 210 LYS A O 1
ATOM 1694 N N . ILE A 1 211 ? -0.146 -15.101 4.363 1.00 96.38 211 ILE A N 1
ATOM 1695 C CA . ILE A 1 211 ? 0.816 -14.033 4.123 1.00 96.38 211 ILE A CA 1
ATOM 1696 C C . ILE A 1 211 ? 1.267 -13.519 5.495 1.00 96.38 211 ILE A C 1
ATOM 1698 O O . ILE A 1 211 ? 0.425 -13.084 6.277 1.00 96.38 211 ILE A O 1
ATOM 1702 N N . PRO A 1 212 ? 2.564 -13.601 5.829 1.00 96.69 212 PRO A N 1
ATOM 1703 C CA . PRO A 1 212 ? 3.054 -13.115 7.110 1.00 96.69 212 PRO A CA 1
ATOM 1704 C C . PRO A 1 212 ? 2.874 -11.602 7.235 1.00 96.69 212 PRO A C 1
ATOM 1706 O O . PRO A 1 212 ? 2.898 -10.877 6.244 1.00 96.69 212 PRO A O 1
ATOM 1709 N N . GLU A 1 213 ? 2.763 -11.115 8.461 1.00 96.75 213 GLU A N 1
ATOM 1710 C CA . GLU A 1 213 ? 2.772 -9.685 8.768 1.00 96.75 213 GLU A CA 1
ATOM 1711 C C . GLU A 1 213 ? 4.183 -9.246 9.154 1.00 96.75 213 GLU A C 1
ATOM 1713 O O . GLU A 1 213 ? 4.946 -10.028 9.729 1.00 96.75 213 GLU A O 1
ATOM 1718 N N . VAL A 1 214 ? 4.535 -8.004 8.832 1.00 97.69 214 VAL A N 1
ATOM 1719 C CA . VAL A 1 214 ? 5.763 -7.390 9.341 1.00 97.69 214 VAL A CA 1
ATOM 1720 C C . VAL A 1 214 ? 5.509 -6.720 10.691 1.00 97.69 214 VAL A C 1
ATOM 1722 O O . VAL A 1 214 ? 4.438 -6.163 10.935 1.00 97.69 214 VAL A O 1
ATOM 1725 N N . GLU A 1 215 ? 6.513 -6.737 11.561 1.00 97.38 215 GLU A N 1
ATOM 1726 C CA . GLU A 1 215 ? 6.563 -5.917 12.768 1.00 97.38 215 GLU A CA 1
ATOM 1727 C C . GLU A 1 215 ? 6.465 -4.428 12.390 1.00 97.38 215 GLU A C 1
ATOM 1729 O O . GLU A 1 215 ? 6.941 -4.008 11.336 1.00 97.38 215 GLU A O 1
ATOM 1734 N N . ILE A 1 216 ? 5.878 -3.604 13.261 1.00 96.44 216 ILE A N 1
ATOM 1735 C CA . ILE A 1 216 ? 6.048 -2.149 13.194 1.00 96.44 216 ILE A CA 1
ATOM 1736 C C . ILE A 1 216 ? 7.311 -1.806 13.998 1.00 96.44 216 ILE A C 1
ATOM 1738 O O . ILE A 1 216 ? 7.265 -1.882 15.229 1.00 96.44 216 ILE A O 1
ATOM 1742 N N . PRO A 1 217 ? 8.434 -1.419 13.356 1.00 97.31 217 PRO A N 1
ATOM 1743 C CA . PRO A 1 217 ? 9.664 -1.108 14.069 1.00 97.31 217 PRO A CA 1
ATOM 1744 C C . PRO A 1 217 ? 9.509 0.044 15.059 1.00 97.31 217 PRO A C 1
ATOM 1746 O O . PRO A 1 217 ? 8.616 0.889 14.957 1.00 97.31 217 PRO A O 1
ATOM 1749 N N . SER A 1 218 ? 10.489 0.163 15.954 1.00 98.12 218 SER A N 1
ATOM 1750 C CA . SER A 1 218 ? 10.616 1.339 16.816 1.00 98.12 218 SER A CA 1
ATOM 1751 C C . SER A 1 218 ? 10.646 2.657 16.021 1.00 98.12 218 SER A C 1
ATOM 1753 O O . SER A 1 218 ? 11.146 2.735 14.895 1.00 98.12 218 SER A O 1
ATOM 1755 N N . GLY A 1 219 ? 10.176 3.740 16.648 1.00 98.06 219 GLY A N 1
ATOM 1756 C CA . GLY A 1 219 ? 10.118 5.060 16.013 1.00 98.06 219 GLY A CA 1
ATOM 1757 C C . GLY A 1 219 ? 11.471 5.581 15.507 1.00 98.06 219 GLY A C 1
ATOM 1758 O O . GLY A 1 219 ? 11.505 6.339 14.542 1.00 98.06 219 GLY A O 1
ATOM 1759 N N . SER A 1 220 ? 12.597 5.161 16.095 1.00 98.12 220 SER A N 1
ATOM 1760 C CA . SER A 1 220 ? 13.938 5.515 15.605 1.00 98.12 220 SER A CA 1
ATOM 1761 C C . SER A 1 220 ? 14.274 4.851 14.266 1.00 98.12 220 SER A C 1
ATOM 1763 O O . SER A 1 220 ? 14.909 5.479 13.422 1.00 98.12 220 SER A O 1
ATOM 1765 N N . VAL A 1 221 ? 13.828 3.615 14.036 1.00 98.56 221 VAL A N 1
ATOM 1766 C CA . VAL A 1 221 ? 13.995 2.905 12.757 1.00 98.56 221 VAL A CA 1
ATOM 1767 C C . VAL A 1 221 ? 13.108 3.543 11.691 1.00 98.56 221 VAL A C 1
ATOM 1769 O O . VAL A 1 221 ? 13.590 3.861 10.605 1.00 98.56 221 VAL A O 1
ATOM 1772 N N . LEU A 1 222 ? 11.846 3.831 12.028 1.00 98.44 222 LEU A N 1
ATOM 1773 C CA . LEU A 1 222 ? 10.923 4.527 11.125 1.00 98.44 222 LEU A CA 1
ATOM 1774 C C . LEU A 1 222 ? 11.450 5.916 10.733 1.00 98.44 222 LEU A C 1
ATOM 1776 O O . LEU A 1 222 ? 11.459 6.274 9.555 1.00 98.44 222 LEU A O 1
ATOM 1780 N N . ASN A 1 223 ? 11.958 6.685 11.700 1.00 98.44 223 ASN A N 1
ATOM 1781 C CA . ASN A 1 223 ? 12.565 7.988 11.430 1.00 98.44 223 ASN A CA 1
ATOM 1782 C C . ASN A 1 223 ? 13.843 7.868 10.596 1.00 98.44 223 ASN A C 1
ATOM 1784 O O . ASN A 1 223 ? 14.028 8.669 9.684 1.00 98.44 223 ASN A O 1
ATOM 1788 N N . ALA A 1 224 ? 14.688 6.863 10.847 1.00 98.56 224 ALA A N 1
ATOM 1789 C CA . ALA A 1 224 ? 15.874 6.620 10.032 1.00 98.56 224 ALA A CA 1
ATOM 1790 C C . ALA A 1 224 ? 15.506 6.365 8.562 1.00 98.56 224 ALA A C 1
ATOM 1792 O O . ALA A 1 224 ? 16.122 6.959 7.680 1.00 98.56 224 ALA A O 1
ATOM 1793 N N . LEU A 1 225 ? 14.473 5.556 8.294 1.00 98.62 225 LEU A N 1
ATOM 1794 C CA . LEU A 1 225 ? 13.980 5.310 6.935 1.00 98.62 225 LEU A CA 1
ATOM 1795 C C . LEU A 1 225 ? 13.420 6.586 6.293 1.00 98.62 225 LEU A C 1
ATOM 1797 O O . LEU A 1 225 ? 13.779 6.924 5.164 1.00 98.62 225 LEU A O 1
ATOM 1801 N N . ARG A 1 226 ? 12.590 7.331 7.034 1.00 98.00 226 ARG A N 1
ATOM 1802 C CA . ARG A 1 226 ? 12.004 8.599 6.579 1.00 98.00 226 ARG A CA 1
ATOM 1803 C C . ARG A 1 226 ? 13.074 9.627 6.211 1.00 98.00 226 ARG A C 1
ATOM 1805 O O . ARG A 1 226 ? 13.000 10.261 5.162 1.00 98.00 226 ARG A O 1
ATOM 1812 N N . GLU A 1 227 ? 14.066 9.805 7.079 1.00 98.06 227 GLU A N 1
ATOM 1813 C CA . GLU A 1 227 ? 15.162 10.749 6.866 1.00 98.06 227 GLU A CA 1
ATOM 1814 C C . GLU A 1 227 ? 16.102 10.300 5.752 1.00 98.06 227 GLU A C 1
ATOM 1816 O O . GLU A 1 227 ? 16.537 11.132 4.958 1.00 98.06 227 GLU A O 1
ATOM 1821 N N . PHE A 1 228 ? 16.398 9.001 5.667 1.00 98.44 228 PHE A N 1
ATOM 1822 C CA . PHE A 1 228 ? 17.172 8.441 4.567 1.00 98.44 228 PHE A CA 1
ATOM 1823 C C . PHE A 1 228 ? 16.503 8.751 3.223 1.00 98.44 228 PHE A C 1
ATOM 1825 O O . PHE A 1 228 ? 17.163 9.306 2.343 1.00 98.44 228 PHE A O 1
ATOM 1832 N N . TRP A 1 229 ? 15.199 8.485 3.094 1.00 98.31 229 TRP A N 1
ATOM 1833 C CA . TRP A 1 229 ? 14.440 8.818 1.888 1.00 98.31 229 TRP A CA 1
ATOM 1834 C C . TRP A 1 229 ? 14.494 10.325 1.602 1.00 98.31 229 TRP A C 1
ATOM 1836 O O . TRP A 1 229 ? 14.952 10.737 0.538 1.00 98.31 229 TRP A O 1
ATOM 1846 N N . SER A 1 230 ? 14.151 11.156 2.594 1.00 97.31 230 SER A N 1
ATOM 1847 C CA . SER A 1 230 ? 14.102 12.618 2.451 1.00 97.31 230 SER A CA 1
ATOM 1848 C C . SER A 1 230 ? 15.427 13.256 2.027 1.00 97.31 230 SER A C 1
ATOM 1850 O O . SER A 1 230 ? 15.404 14.306 1.391 1.00 97.31 230 SER A O 1
ATOM 1852 N N . ARG A 1 231 ? 16.576 12.692 2.419 1.00 96.94 231 ARG A N 1
ATOM 1853 C CA . ARG A 1 231 ? 17.898 13.251 2.088 1.00 96.94 231 ARG A CA 1
ATOM 1854 C C . ARG A 1 231 ? 18.405 12.818 0.714 1.00 96.94 231 ARG A C 1
ATOM 1856 O O . ARG A 1 231 ? 19.234 13.517 0.136 1.00 96.94 231 ARG A O 1
ATOM 1863 N N . ASN A 1 232 ? 17.965 11.660 0.223 1.00 97.19 232 ASN A N 1
ATOM 1864 C CA . ASN A 1 232 ? 18.558 11.015 -0.951 1.00 97.19 232 ASN A CA 1
ATOM 1865 C C . ASN A 1 232 ? 17.633 10.995 -2.177 1.00 97.19 232 ASN A C 1
ATOM 1867 O O . ASN A 1 232 ? 18.122 10.867 -3.302 1.00 97.19 232 ASN A O 1
ATOM 1871 N N . VAL A 1 233 ? 16.321 11.152 -1.985 1.00 95.31 233 VAL A N 1
ATOM 1872 C CA . VAL A 1 233 ? 15.324 11.219 -3.058 1.00 95.31 233 VAL A CA 1
ATOM 1873 C C . VAL A 1 233 ? 14.865 12.672 -3.214 1.00 95.31 233 VAL A C 1
ATOM 1875 O O . VAL A 1 233 ? 13.965 13.138 -2.527 1.00 95.31 233 VAL A O 1
ATOM 1878 N N . ASN A 1 234 ? 15.521 13.413 -4.112 1.00 73.31 234 ASN A N 1
ATOM 1879 C CA . ASN A 1 234 ? 15.181 14.806 -4.426 1.00 73.31 234 ASN A CA 1
ATOM 1880 C C . ASN A 1 234 ? 14.301 14.860 -5.683 1.00 73.31 234 ASN A C 1
ATOM 1882 O O . ASN A 1 234 ? 14.842 14.904 -6.793 1.00 73.31 234 ASN A O 1
ATOM 1886 N N . ARG A 1 235 ? 12.972 14.825 -5.524 1.00 64.44 235 ARG A N 1
ATOM 1887 C CA . ARG A 1 235 ? 11.991 14.982 -6.614 1.00 64.44 235 ARG A CA 1
ATOM 1888 C C . ARG A 1 235 ? 10.740 15.723 -6.159 1.00 64.44 235 ARG A C 1
ATOM 1890 O O . ARG A 1 235 ? 10.340 15.540 -4.990 1.00 64.44 235 ARG A O 1
#

Solvent-accessible surface area (backbone atoms only — not comparable to full-atom values): 13776 Å² total; per-residue (Å²): 136,49,68,59,57,58,49,40,58,44,51,72,35,93,58,21,33,34,83,74,79,36,55,93,68,37,66,56,32,55,43,48,28,30,52,92,66,16,69,62,15,38,52,47,57,49,50,46,50,33,44,71,72,73,45,48,60,89,74,47,46,56,60,63,76,68,32,64,68,54,48,50,57,51,51,56,48,56,67,60,38,89,70,64,32,62,34,61,65,66,46,50,52,46,41,56,73,50,27,78,83,69,28,75,44,71,64,64,54,70,34,61,51,56,64,42,36,69,65,19,45,82,70,83,37,75,58,78,47,80,80,65,84,47,43,78,89,86,79,86,87,84,79,82,80,88,54,93,88,56,48,72,67,58,53,52,51,49,49,55,48,52,54,48,59,66,28,67,73,47,31,51,50,38,23,51,72,43,46,42,84,54,90,54,80,85,62,71,58,59,41,92,78,18,50,33,42,77,36,38,92,34,46,46,66,65,79,56,88,87,47,48,63,43,61,84,63,58,71,67,32,54,48,43,51,54,50,52,46,66,74,71,59,90,128

Secondary structure (DSSP, 8-state):
--HHHHHHHHHS-TTGGGGGT-GGG-S--EE-B-TTT-HHHHHHHHHHHHHHHT-SS---HHHHHT-HHHHHHHHHHHHH-S--BSSHHHHHHHHHHHGGGT-SEE---HHHHHHHHHHHHTTTSPPP----SSB------------TT--HHHHHHHHHHHHHHHSHHHHHHHHHHH-PPPS-TTS-TTSTTSHHHHTGGGT--S--TTSPBPP---HHHHHHHHHHHHHH---

Radius of gyration: 19.97 Å; Cα contacts (8 Å, |Δi|>4): 304; chains: 1; bounding box: 50×36×60 Å